Protein AF-A0AAU9NE29-F1 (afdb_monomer_lite)

InterPro domains:
  IPR002092 DNA-directed RNA polymerase, phage-type [PTHR10102] (2-82)
  IPR043502 DNA/RNA polymerase superfamily [SSF56672] (3-81)
  IPR046950 DNA-directed RNA polymerase, C-terminal domain, phage-type [PF00940] (3-81)

Structure (mmCIF, N/CA/C/O backbone):
data_AF-A0AAU9NE29-F1
#
_entry.id   AF-A0AAU9NE29-F1
#
loop_
_atom_site.group_PDB
_atom_site.id
_atom_site.type_symbol
_atom_site.label_atom_id
_atom_site.label_alt_id
_atom_site.label_comp_id
_atom_site.label_asym_id
_atom_site.label_entity_id
_atom_site.label_seq_id
_atom_site.pdbx_PDB_ins_code
_atom_site.Cartn_x
_atom_site.Cartn_y
_atom_site.Cartn_z
_atom_site.occupancy
_atom_site.B_iso_or_equiv
_atom_site.auth_seq_id
_atom_site.auth_comp_id
_atom_site.auth_asym_id
_atom_site.auth_atom_id
_atom_site.pdbx_PDB_model_num
ATOM 1 N N . MET A 1 1 ? 36.872 -5.865 -32.586 1.00 44.53 1 MET A N 1
ATOM 2 C CA . MET A 1 1 ? 36.181 -5.824 -31.274 1.00 44.53 1 MET A CA 1
ATOM 3 C C . MET A 1 1 ? 34.720 -6.200 -31.486 1.00 44.53 1 MET A C 1
ATOM 5 O O . MET A 1 1 ? 34.090 -5.613 -32.356 1.00 44.53 1 MET A O 1
ATOM 9 N N . LYS A 1 2 ? 34.207 -7.224 -30.791 1.00 53.38 2 LYS A N 1
ATOM 10 C CA . LYS A 1 2 ? 32.827 -7.715 -30.975 1.00 53.38 2 LYS A CA 1
ATOM 11 C C . LYS A 1 2 ? 31.822 -6.633 -30.545 1.00 53.38 2 LYS A C 1
ATOM 13 O O . LYS A 1 2 ? 31.996 -6.027 -29.493 1.00 53.38 2 LYS A O 1
ATOM 18 N N . ASN A 1 3 ? 30.800 -6.386 -31.366 1.00 72.69 3 ASN A N 1
ATOM 19 C CA . ASN A 1 3 ? 29.766 -5.355 -31.184 1.00 72.69 3 ASN A CA 1
ATOM 20 C C . ASN A 1 3 ? 28.724 -5.768 -30.123 1.00 72.69 3 ASN A C 1
ATOM 22 O O . ASN A 1 3 ? 27.526 -5.802 -30.400 1.00 72.69 3 ASN A O 1
ATOM 26 N N . ASN A 1 4 ? 29.195 -6.147 -28.937 1.00 84.06 4 ASN A N 1
ATOM 27 C CA . ASN A 1 4 ? 28.366 -6.683 -27.863 1.00 84.06 4 ASN A CA 1
ATOM 28 C C . ASN A 1 4 ? 27.836 -5.553 -26.964 1.00 84.06 4 ASN A C 1
ATOM 30 O O . ASN A 1 4 ? 28.509 -4.530 -26.810 1.00 84.06 4 ASN A O 1
ATOM 34 N N . PRO A 1 5 ? 26.639 -5.711 -26.370 1.00 89.44 5 PRO A N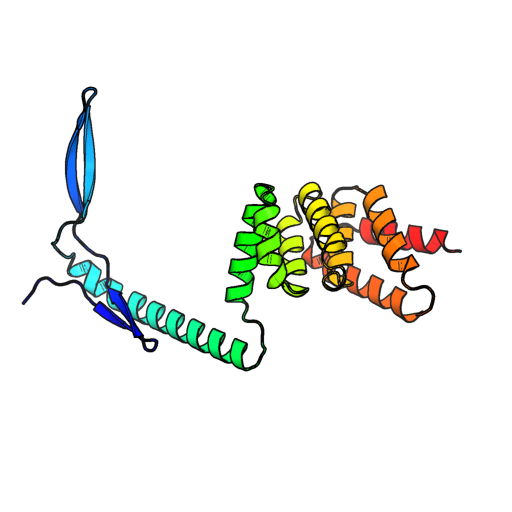 1
ATOM 35 C CA . PRO A 1 5 ? 26.136 -4.771 -25.374 1.00 89.44 5 PRO A CA 1
ATOM 36 C C . PRO A 1 5 ? 27.012 -4.794 -24.119 1.00 89.44 5 PRO A C 1
ATOM 38 O O . PRO A 1 5 ? 27.651 -5.803 -23.813 1.00 89.44 5 PRO A O 1
ATOM 41 N N . VAL A 1 6 ? 27.026 -3.683 -23.383 1.00 92.88 6 VAL A N 1
ATOM 42 C CA . VAL A 1 6 ? 27.676 -3.638 -22.073 1.00 92.88 6 VAL A CA 1
ATOM 43 C C . VAL A 1 6 ? 26.879 -4.517 -21.114 1.00 92.88 6 VAL A C 1
ATOM 45 O O . VAL A 1 6 ? 25.652 -4.408 -21.033 1.00 92.88 6 VAL A O 1
ATOM 48 N N . GLN A 1 7 ? 27.588 -5.388 -20.403 1.00 94.31 7 GLN A N 1
ATOM 49 C CA . GLN A 1 7 ? 27.018 -6.289 -19.412 1.00 94.31 7 GLN A CA 1
ATOM 50 C C . GLN A 1 7 ? 27.943 -6.419 -18.206 1.00 94.31 7 GLN A C 1
ATOM 52 O O . GLN A 1 7 ? 29.164 -6.329 -18.345 1.00 94.31 7 GLN A O 1
ATOM 57 N N . TRP A 1 8 ? 27.358 -6.637 -17.038 1.00 95.50 8 TRP A N 1
ATOM 58 C CA . TRP A 1 8 ? 28.061 -6.931 -15.793 1.00 95.50 8 TRP A CA 1
ATOM 59 C C . TRP A 1 8 ? 27.179 -7.808 -14.910 1.00 95.50 8 TRP A C 1
ATOM 61 O O . TRP A 1 8 ? 25.995 -7.996 -15.185 1.00 95.50 8 TRP A O 1
ATOM 71 N N . THR A 1 9 ? 27.759 -8.332 -13.839 1.00 96.31 9 THR A N 1
ATOM 72 C CA . THR A 1 9 ? 27.030 -9.083 -12.818 1.00 96.31 9 THR A CA 1
ATOM 73 C C . THR A 1 9 ? 27.006 -8.251 -11.547 1.00 96.31 9 THR A C 1
ATOM 75 O O . THR A 1 9 ? 28.025 -7.673 -11.167 1.00 96.31 9 THR A O 1
ATOM 78 N N . THR A 1 10 ? 25.846 -8.142 -10.908 1.00 95.06 10 THR A N 1
ATOM 79 C CA . THR A 1 10 ? 25.727 -7.423 -9.638 1.00 95.06 10 THR A CA 1
ATOM 80 C C . THR A 1 10 ? 26.328 -8.229 -8.473 1.00 95.06 10 THR A C 1
ATOM 82 O O . THR A 1 10 ? 26.514 -9.440 -8.609 1.00 95.06 10 THR A O 1
ATOM 85 N N . PRO A 1 11 ? 26.591 -7.614 -7.300 1.00 94.75 11 PRO A N 1
ATOM 86 C CA . PRO A 1 11 ? 27.080 -8.331 -6.114 1.00 94.75 11 PRO A CA 1
ATOM 87 C C . PRO A 1 11 ? 26.192 -9.497 -5.651 1.00 94.75 11 PRO A C 1
ATOM 89 O O . PRO A 1 11 ? 26.690 -10.432 -5.036 1.00 94.75 11 PRO A O 1
ATOM 92 N N . ILE A 1 12 ? 24.894 -9.469 -5.980 1.00 93.56 12 ILE A N 1
ATOM 93 C CA . ILE A 1 12 ? 23.941 -10.553 -5.681 1.00 93.56 12 ILE A CA 1
ATOM 94 C C . ILE A 1 12 ? 23.838 -11.599 -6.809 1.00 93.56 12 ILE A C 1
ATOM 96 O O . ILE A 1 12 ? 22.936 -12.432 -6.802 1.00 93.56 12 ILE A O 1
ATOM 100 N N . GLY A 1 13 ? 24.727 -11.549 -7.805 1.00 92.38 13 GLY A N 1
ATOM 101 C CA . GLY A 1 13 ? 24.795 -12.523 -8.897 1.00 92.38 13 GLY A CA 1
ATOM 102 C C . GLY A 1 13 ? 23.832 -12.275 -10.064 1.00 92.38 13 GLY A C 1
ATOM 103 O O . GLY A 1 13 ? 23.749 -13.112 -10.960 1.00 92.38 13 GLY A O 1
ATOM 104 N N . LEU A 1 14 ? 23.115 -11.144 -10.099 1.00 93.31 14 LEU A N 1
ATOM 105 C CA . LEU A 1 14 ? 22.169 -10.843 -11.178 1.00 93.31 14 LEU A CA 1
ATOM 106 C C . LEU A 1 14 ? 22.916 -10.313 -12.418 1.00 93.31 14 LEU A C 1
ATOM 108 O O . LEU A 1 14 ? 23.599 -9.291 -12.315 1.00 93.31 14 LEU A O 1
ATOM 112 N N . PRO A 1 15 ? 22.783 -10.940 -13.601 1.00 95.38 15 PRO A N 1
ATOM 113 C CA . PRO A 1 15 ? 23.357 -10.401 -14.827 1.00 95.38 15 PRO A CA 1
ATOM 114 C C . PRO A 1 15 ? 22.537 -9.203 -15.321 1.00 95.38 15 PRO A C 1
ATOM 116 O O . PRO A 1 15 ? 21.328 -9.298 -15.534 1.00 95.38 15 PRO A O 1
ATOM 119 N N . VAL A 1 16 ? 23.204 -8.075 -15.549 1.00 95.06 16 VAL A N 1
ATOM 120 C CA . VAL A 1 16 ? 22.612 -6.853 -16.100 1.00 95.06 16 VAL A CA 1
ATOM 121 C C . VAL A 1 16 ? 23.189 -6.609 -17.484 1.00 95.06 16 VAL A C 1
ATOM 123 O O . VAL A 1 16 ? 24.404 -6.573 -17.664 1.00 95.06 16 VAL A O 1
ATOM 126 N N . VAL A 1 17 ? 22.309 -6.416 -18.468 1.00 94.69 17 VAL A N 1
ATOM 127 C CA . VAL A 1 17 ? 22.672 -6.134 -19.862 1.00 94.69 17 VAL A CA 1
ATOM 128 C C . VAL A 1 17 ? 21.989 -4.845 -20.296 1.00 94.69 17 VAL A C 1
ATOM 130 O O . VAL A 1 17 ? 20.770 -4.715 -20.197 1.00 94.69 17 VAL A O 1
ATOM 133 N N . GLN A 1 18 ? 22.754 -3.883 -20.807 1.00 93.75 18 GLN A N 1
ATOM 134 C CA . GLN A 1 18 ? 22.183 -2.632 -21.302 1.00 93.75 18 GLN A CA 1
ATOM 135 C C . GLN A 1 18 ? 21.422 -2.842 -22.627 1.00 93.75 18 GLN A C 1
ATOM 137 O O . GLN A 1 18 ? 22.037 -3.224 -23.632 1.00 93.75 18 GLN A O 1
ATOM 142 N N . PRO A 1 19 ? 20.119 -2.500 -22.699 1.00 91.38 19 PRO A N 1
ATOM 143 C CA . PRO A 1 19 ? 19.263 -2.808 -23.849 1.00 91.38 19 PRO A CA 1
ATOM 144 C C . PRO A 1 19 ? 19.410 -1.815 -25.016 1.00 91.38 19 PRO A C 1
ATOM 146 O O . PRO A 1 19 ? 18.577 -1.767 -25.915 1.00 91.38 19 PRO A O 1
ATOM 149 N N . TYR A 1 20 ? 20.456 -0.981 -25.044 1.00 93.62 20 TYR A N 1
ATOM 150 C CA . TYR A 1 20 ? 20.595 0.068 -26.059 1.00 93.62 20 TYR A CA 1
ATOM 151 C C . TYR A 1 20 ? 21.062 -0.495 -27.409 1.00 93.62 20 TYR A C 1
ATOM 153 O O . TYR A 1 20 ? 22.256 -0.474 -27.745 1.00 93.62 20 TYR A O 1
ATOM 161 N N . ARG A 1 21 ? 20.094 -0.985 -28.186 1.00 90.88 21 ARG A N 1
ATOM 162 C CA . ARG A 1 21 ? 20.223 -1.493 -29.558 1.00 90.88 21 ARG A CA 1
ATOM 163 C C . ARG A 1 21 ? 19.581 -0.533 -30.560 1.00 90.88 21 ARG A C 1
ATOM 165 O O . ARG A 1 21 ? 18.683 0.235 -30.229 1.00 90.88 21 ARG A O 1
ATOM 172 N N . LYS A 1 22 ? 20.069 -0.536 -31.801 1.00 89.06 22 LYS A N 1
ATOM 173 C CA . LYS A 1 22 ? 19.479 0.250 -32.890 1.00 89.06 22 LYS A CA 1
ATOM 174 C C . LYS A 1 22 ? 18.123 -0.352 -33.248 1.00 89.06 22 LYS A C 1
ATOM 176 O O . LYS A 1 22 ? 18.019 -1.565 -33.422 1.00 89.06 22 LYS A O 1
ATOM 181 N N . LEU A 1 23 ? 17.119 0.502 -33.407 1.00 88.88 23 LEU A N 1
ATOM 182 C CA . LEU A 1 23 ? 15.795 0.106 -33.873 1.00 88.88 23 LEU A CA 1
ATOM 183 C C . LEU A 1 23 ? 15.777 0.083 -35.405 1.00 88.88 23 LEU A C 1
ATOM 185 O O . LEU A 1 23 ? 16.164 1.053 -36.058 1.00 88.88 23 LEU A O 1
ATOM 189 N N . GLY A 1 24 ? 15.356 -1.041 -35.969 1.00 86.88 24 GLY A N 1
ATOM 190 C CA . GLY A 1 24 ? 15.050 -1.215 -37.382 1.00 86.88 24 GLY A CA 1
ATOM 191 C C . GLY A 1 24 ? 13.551 -1.072 -37.630 1.00 86.88 24 GLY A C 1
ATOM 192 O O . GLY A 1 24 ? 12.742 -1.123 -36.703 1.00 86.88 24 GLY A O 1
ATOM 193 N N . ARG A 1 25 ? 13.173 -0.901 -38.897 1.00 89.44 25 ARG A N 1
ATOM 194 C CA . ARG A 1 25 ? 11.770 -0.923 -39.324 1.00 89.44 25 ARG A CA 1
ATOM 195 C C . ARG A 1 25 ? 11.432 -2.308 -39.858 1.00 89.44 25 ARG A C 1
ATOM 197 O O . ARG A 1 25 ? 12.200 -2.870 -40.635 1.00 89.44 25 ARG A O 1
ATOM 204 N N . HIS A 1 26 ? 10.286 -2.836 -39.459 1.00 88.88 26 HIS A N 1
ATOM 205 C CA . HIS A 1 26 ? 9.738 -4.086 -39.959 1.00 88.88 26 HIS A CA 1
ATOM 206 C C . HIS A 1 26 ? 8.356 -3.817 -40.549 1.00 88.88 26 HIS A C 1
ATOM 208 O O . HIS A 1 26 ? 7.474 -3.310 -39.861 1.00 88.88 26 HIS A O 1
ATOM 214 N N . LEU A 1 27 ? 8.195 -4.101 -41.840 1.00 91.88 27 LEU A N 1
ATOM 215 C CA . LEU A 1 27 ? 6.964 -3.839 -42.578 1.00 91.88 27 LEU A CA 1
ATOM 216 C C . LEU A 1 27 ? 6.126 -5.115 -42.627 1.00 91.88 27 LEU A C 1
ATOM 218 O O . LEU A 1 27 ? 6.559 -6.109 -43.207 1.00 91.88 27 LEU A O 1
ATOM 222 N N . ILE A 1 28 ? 4.930 -5.075 -42.050 1.00 92.44 28 ILE A N 1
ATOM 223 C CA . ILE A 1 28 ? 3.965 -6.174 -42.093 1.00 92.44 28 ILE A CA 1
ATOM 224 C C . ILE A 1 28 ? 2.868 -5.793 -43.078 1.00 92.44 28 ILE A C 1
ATOM 226 O O . ILE A 1 28 ? 2.099 -4.864 -42.836 1.00 92.44 28 ILE A O 1
ATOM 230 N N . LYS A 1 29 ? 2.800 -6.506 -44.203 1.00 93.69 29 LYS A N 1
ATOM 231 C CA . LYS A 1 29 ? 1.707 -6.343 -45.164 1.00 93.69 29 LYS A CA 1
ATOM 232 C C . LYS A 1 29 ? 0.464 -7.052 -44.631 1.00 93.69 29 LYS A C 1
ATOM 234 O O . LYS A 1 29 ? 0.516 -8.239 -44.327 1.00 93.69 29 LYS A O 1
ATOM 239 N N . THR A 1 30 ? -0.640 -6.325 -44.542 1.00 93.31 30 THR A N 1
ATOM 240 C CA . THR A 1 30 ? -1.978 -6.862 -44.261 1.00 93.31 30 THR A CA 1
ATOM 241 C C . THR A 1 30 ? -2.892 -6.559 -45.447 1.00 93.31 30 THR A C 1
ATOM 243 O O . THR A 1 30 ? -2.535 -5.748 -46.302 1.00 93.31 30 THR A O 1
ATOM 246 N N . SER A 1 31 ? -4.080 -7.165 -45.496 1.00 92.50 31 SER A N 1
ATOM 247 C CA . SER A 1 31 ? -5.048 -6.925 -46.577 1.00 92.50 31 SER A CA 1
ATOM 248 C C . SER A 1 31 ? -5.545 -5.474 -46.651 1.00 92.50 31 SER A C 1
ATOM 250 O O . SER A 1 31 ? -5.968 -5.041 -47.715 1.00 92.50 31 SER A O 1
ATOM 252 N N . LEU A 1 32 ? -5.490 -4.723 -45.540 1.00 90.19 32 LEU A N 1
ATOM 253 C CA . LEU A 1 32 ? -5.945 -3.328 -45.466 1.00 90.19 32 LEU A CA 1
ATOM 254 C C . LEU A 1 32 ? -4.812 -2.317 -45.691 1.00 90.19 32 LEU A C 1
ATOM 256 O O . LEU A 1 32 ? -5.039 -1.271 -46.289 1.00 90.19 32 LEU A O 1
ATOM 260 N N . GLN A 1 33 ? -3.605 -2.596 -45.185 1.00 90.38 33 GLN A N 1
ATOM 261 C CA . GLN A 1 33 ? -2.458 -1.682 -45.269 1.00 90.38 33 GLN A CA 1
ATOM 262 C C . GLN A 1 33 ? -1.133 -2.349 -44.872 1.00 90.38 33 GLN A C 1
ATOM 264 O O . GLN A 1 33 ? -1.094 -3.471 -44.361 1.00 90.38 33 GLN A O 1
ATOM 269 N N . VAL A 1 34 ? -0.026 -1.626 -45.051 1.00 94.06 34 VAL A N 1
ATOM 270 C CA . VAL A 1 34 ? 1.295 -2.025 -44.548 1.00 94.06 34 VAL A CA 1
ATOM 271 C C . VAL A 1 34 ? 1.563 -1.357 -43.202 1.00 94.06 34 VAL A C 1
ATOM 273 O O . VAL A 1 34 ? 1.693 -0.139 -43.118 1.00 94.06 34 VAL A O 1
ATOM 276 N N . LEU A 1 35 ? 1.685 -2.159 -42.146 1.00 92.94 35 LEU A N 1
ATOM 277 C CA . LEU A 1 35 ? 2.040 -1.691 -40.810 1.00 92.94 35 LEU A CA 1
ATOM 278 C C . LEU A 1 35 ? 3.561 -1.578 -40.686 1.00 92.94 35 LEU A C 1
ATOM 280 O O . LEU A 1 35 ? 4.283 -2.535 -40.963 1.00 92.94 35 LEU A O 1
ATOM 284 N N . THR A 1 36 ? 4.056 -0.423 -40.239 1.00 90.88 36 THR A N 1
ATOM 285 C CA . THR A 1 36 ? 5.482 -0.225 -39.940 1.00 90.88 36 THR A CA 1
ATOM 286 C C . THR A 1 36 ? 5.717 -0.376 -38.445 1.00 90.88 36 THR A C 1
ATOM 288 O O . THR A 1 36 ? 5.368 0.510 -37.669 1.00 90.88 36 THR A O 1
ATOM 291 N N . LEU A 1 37 ? 6.337 -1.480 -38.038 1.00 90.00 37 LEU A N 1
ATOM 292 C CA . LEU A 1 37 ? 6.727 -1.731 -36.654 1.00 90.00 37 LEU A CA 1
ATOM 293 C C . LEU A 1 37 ? 8.199 -1.391 -36.428 1.00 90.00 37 LEU A C 1
ATOM 295 O O . LEU A 1 37 ? 9.035 -1.534 -37.323 1.00 90.00 37 LEU A O 1
ATOM 299 N N . GLN A 1 38 ? 8.530 -0.972 -35.210 1.00 88.88 38 GLN A N 1
ATOM 300 C CA . GLN A 1 38 ? 9.918 -0.890 -34.765 1.00 88.88 38 GLN A CA 1
ATOM 301 C C . GLN A 1 38 ? 10.338 -2.243 -34.191 1.00 88.88 38 GLN A C 1
ATOM 303 O O . GLN A 1 38 ? 9.648 -2.802 -33.342 1.00 88.88 38 GLN A O 1
ATOM 308 N N . ARG A 1 39 ? 11.470 -2.773 -34.657 1.00 85.06 39 ARG A N 1
ATOM 309 C CA . ARG A 1 39 ? 12.064 -4.017 -34.157 1.00 85.06 39 ARG A CA 1
ATOM 310 C C . ARG A 1 39 ? 13.509 -3.762 -33.764 1.00 85.06 39 ARG A C 1
ATOM 312 O O . ARG A 1 39 ? 14.250 -3.129 -34.514 1.00 85.06 39 ARG A O 1
ATOM 319 N N . GLU A 1 40 ? 13.924 -4.258 -32.606 1.00 83.12 40 GLU A N 1
ATOM 320 C CA . GLU A 1 40 ? 15.327 -4.194 -32.199 1.00 83.12 40 GLU A CA 1
ATOM 321 C C . GLU A 1 40 ? 16.222 -4.974 -33.170 1.00 83.12 40 GLU A C 1
ATOM 323 O O . GLU A 1 40 ? 15.858 -6.043 -33.661 1.00 83.12 40 GLU A O 1
ATOM 328 N N . THR A 1 41 ? 17.399 -4.422 -33.465 1.00 85.88 41 THR A N 1
ATOM 329 C CA . THR A 1 41 ? 18.421 -5.071 -34.299 1.00 85.88 41 THR A CA 1
ATOM 330 C C . THR A 1 41 ? 19.588 -5.567 -33.449 1.00 85.88 41 THR A C 1
ATOM 332 O O . THR A 1 41 ? 19.772 -5.146 -32.307 1.00 85.88 41 THR A O 1
ATOM 335 N N . ASP A 1 42 ? 20.463 -6.385 -34.033 1.00 83.75 42 ASP A N 1
ATOM 336 C CA . ASP A 1 42 ? 21.692 -6.837 -33.365 1.00 83.75 42 ASP A CA 1
ATOM 337 C C . ASP A 1 42 ? 22.784 -5.766 -33.249 1.00 83.75 42 ASP A C 1
ATOM 339 O O . ASP A 1 42 ? 23.843 -5.988 -32.661 1.00 83.75 42 ASP A O 1
ATOM 343 N N . LYS A 1 43 ? 22.552 -4.567 -33.794 1.00 86.94 43 LYS A N 1
ATOM 344 C CA . LYS A 1 43 ? 23.537 -3.484 -33.773 1.00 86.94 43 LYS A CA 1
ATOM 345 C C . LYS A 1 43 ? 23.375 -2.646 -32.508 1.00 86.94 43 LYS A C 1
ATOM 347 O O . LYS A 1 43 ? 22.355 -1.985 -32.340 1.00 86.94 43 LYS A O 1
ATOM 352 N N . VAL A 1 44 ? 24.399 -2.581 -31.656 1.00 91.31 44 VAL A N 1
ATOM 353 C CA . VAL A 1 44 ? 24.359 -1.730 -30.452 1.00 91.31 44 VAL A CA 1
ATOM 354 C C . VAL A 1 44 ? 24.497 -0.232 -30.757 1.00 91.31 44 VAL A C 1
ATOM 356 O O . VAL A 1 44 ? 25.130 0.191 -31.730 1.00 91.31 44 VAL A O 1
ATOM 359 N N . MET A 1 45 ? 23.909 0.601 -29.896 1.00 90.94 45 MET A N 1
ATOM 360 C CA . MET A 1 45 ? 24.068 2.058 -29.909 1.00 90.94 45 MET A CA 1
ATOM 361 C C . MET A 1 45 ? 25.246 2.478 -29.019 1.00 90.94 45 MET A C 1
ATOM 363 O O . MET A 1 45 ? 25.046 2.907 -27.885 1.00 90.94 45 MET A O 1
ATOM 367 N N . VAL A 1 46 ? 26.474 2.396 -29.542 1.00 90.25 46 VAL A N 1
ATOM 368 C CA . VAL A 1 46 ? 27.728 2.610 -28.781 1.00 90.25 46 VAL A CA 1
ATOM 369 C C . VAL A 1 46 ? 27.728 3.894 -27.939 1.00 90.25 46 VAL A C 1
ATOM 371 O O . VAL A 1 46 ? 28.104 3.862 -26.769 1.00 90.25 46 VAL A O 1
ATOM 374 N N . LYS A 1 47 ? 27.259 5.021 -28.497 1.00 91.88 47 LYS A N 1
ATOM 375 C CA . LYS A 1 47 ? 27.189 6.297 -27.765 1.00 91.88 47 LYS A CA 1
ATOM 376 C C . LYS A 1 47 ? 26.275 6.201 -26.538 1.00 91.88 47 LYS A C 1
ATOM 378 O O . LYS A 1 47 ? 26.682 6.623 -25.466 1.00 91.88 47 LYS A O 1
ATOM 383 N N . ARG A 1 48 ? 25.080 5.609 -26.684 1.00 91.50 48 ARG A N 1
ATOM 384 C CA . ARG A 1 48 ? 24.119 5.460 -25.577 1.00 91.50 48 ARG A CA 1
ATOM 385 C C . ARG A 1 48 ? 24.579 4.453 -24.530 1.00 91.50 48 ARG A C 1
ATOM 387 O O . ARG A 1 48 ? 24.426 4.734 -23.351 1.00 91.50 48 ARG A O 1
ATOM 394 N N . GLN A 1 49 ? 25.171 3.335 -24.953 1.00 92.56 49 GLN A N 1
ATOM 395 C CA . GLN A 1 49 ? 25.785 2.352 -24.050 1.00 92.56 49 GLN A CA 1
ATOM 396 C C . GLN A 1 49 ? 26.795 3.046 -23.115 1.00 92.56 49 GLN A C 1
ATOM 398 O O . GLN A 1 49 ? 26.678 2.972 -21.896 1.00 92.56 49 GLN A O 1
ATOM 403 N N . ARG A 1 50 ? 27.717 3.839 -23.684 1.00 91.94 50 ARG A N 1
ATOM 404 C CA . ARG A 1 50 ? 28.709 4.604 -22.910 1.00 91.94 50 ARG A CA 1
ATOM 405 C C . ARG A 1 50 ? 28.083 5.628 -21.965 1.00 91.94 50 ARG A C 1
ATOM 407 O O . ARG A 1 50 ? 28.438 5.661 -20.795 1.00 91.94 50 ARG A O 1
ATOM 414 N N . THR A 1 51 ? 27.164 6.461 -22.453 1.00 94.75 51 THR A N 1
ATOM 415 C CA . THR A 1 51 ? 26.594 7.547 -21.634 1.00 94.75 51 THR A CA 1
ATOM 416 C C . THR A 1 51 ? 25.662 7.042 -20.536 1.00 94.75 51 THR A C 1
ATOM 418 O O . THR A 1 51 ? 25.549 7.681 -19.500 1.00 94.75 51 THR A O 1
ATOM 421 N N . ALA A 1 52 ? 24.988 5.911 -20.750 1.00 93.38 52 ALA A N 1
ATOM 422 C CA . ALA A 1 52 ? 24.063 5.335 -19.779 1.00 93.38 52 ALA A CA 1
ATOM 423 C C . ALA A 1 52 ? 24.731 4.338 -18.821 1.00 93.38 52 ALA A C 1
ATOM 425 O O . ALA A 1 52 ? 24.073 3.838 -17.912 1.00 93.38 52 ALA A O 1
ATOM 426 N N . PHE A 1 53 ? 26.013 4.008 -19.020 1.00 94.69 53 PHE A N 1
ATOM 427 C CA . PHE A 1 53 ? 26.718 3.071 -18.145 1.00 94.69 53 PHE A CA 1
ATOM 428 C C . PHE A 1 53 ? 26.803 3.562 -16.694 1.00 94.69 53 PHE A C 1
ATOM 430 O O . PHE A 1 53 ? 26.319 2.829 -15.833 1.00 94.69 53 PHE A O 1
ATOM 437 N N . PRO A 1 54 ? 27.303 4.781 -16.395 1.00 96.19 54 PRO A N 1
ATOM 438 C CA . PRO A 1 54 ? 27.409 5.243 -15.011 1.00 96.19 54 PRO A CA 1
ATOM 439 C C . PRO A 1 54 ? 26.089 5.191 -14.217 1.00 96.19 54 PRO A C 1
ATOM 441 O O . PRO A 1 54 ? 26.090 4.570 -13.155 1.00 96.19 54 PRO A O 1
ATOM 444 N N . PRO A 1 55 ? 24.950 5.740 -14.702 1.00 96.44 55 PRO A N 1
ATOM 445 C CA . PRO A 1 55 ? 23.706 5.678 -13.934 1.00 96.44 55 PRO A CA 1
ATOM 446 C C . PRO A 1 55 ? 23.172 4.248 -13.792 1.00 96.44 55 PRO A C 1
ATOM 448 O O . PRO A 1 55 ? 22.713 3.874 -12.718 1.00 96.44 55 PRO A O 1
ATOM 451 N N . ASN A 1 56 ? 23.269 3.411 -14.834 1.00 95.81 56 ASN A N 1
ATOM 452 C CA . ASN A 1 56 ? 22.766 2.038 -14.748 1.00 95.81 56 ASN A CA 1
ATOM 453 C C . ASN A 1 56 ? 23.604 1.174 -13.797 1.00 95.81 56 ASN A C 1
ATOM 455 O O . ASN A 1 56 ? 23.046 0.305 -13.128 1.00 95.81 56 ASN A O 1
ATOM 459 N N . LEU A 1 57 ? 24.919 1.410 -13.717 1.00 95.31 57 LEU A N 1
ATOM 460 C CA . LEU A 1 57 ? 25.782 0.734 -12.754 1.00 95.31 57 LEU A CA 1
ATOM 461 C C . LEU A 1 57 ? 25.357 1.081 -11.322 1.00 95.31 57 LEU A C 1
ATOM 463 O O . LEU A 1 57 ? 25.096 0.166 -10.544 1.00 95.31 57 LEU A O 1
ATOM 467 N N . VAL A 1 58 ? 25.211 2.372 -11.005 1.00 95.00 58 VAL A N 1
ATOM 468 C CA . VAL A 1 58 ? 24.775 2.841 -9.676 1.00 95.00 58 VAL A CA 1
ATOM 469 C C . VAL A 1 58 ? 23.405 2.268 -9.315 1.00 95.00 58 VAL A C 1
ATOM 471 O O . VAL A 1 58 ? 23.284 1.612 -8.289 1.00 95.00 58 VAL A O 1
ATOM 474 N N . HIS A 1 59 ? 22.411 2.362 -10.203 1.00 93.19 59 HIS A N 1
ATOM 475 C CA . HIS A 1 59 ? 21.085 1.788 -9.941 1.00 93.19 59 HIS A CA 1
ATOM 476 C C . HIS A 1 59 ? 21.120 0.272 -9.702 1.00 93.19 59 HIS A C 1
ATOM 478 O O . HIS A 1 59 ? 20.367 -0.250 -8.881 1.00 93.19 59 HIS A O 1
ATOM 484 N N . SER A 1 60 ? 21.990 -0.459 -10.408 1.00 94.62 60 SER A N 1
ATOM 485 C CA . SER A 1 60 ? 22.139 -1.901 -10.190 1.00 94.62 60 SER A CA 1
ATOM 486 C C . SER A 1 60 ? 22.776 -2.231 -8.835 1.00 94.62 60 SER A C 1
ATOM 488 O O . SER A 1 60 ? 22.428 -3.246 -8.225 1.00 94.62 60 SER A O 1
ATOM 490 N N . LEU A 1 61 ? 23.673 -1.371 -8.342 1.00 93.88 61 LEU A N 1
ATOM 491 C CA . LEU A 1 61 ? 24.273 -1.489 -7.014 1.00 93.88 61 LEU A CA 1
ATOM 492 C C . LEU A 1 61 ? 23.257 -1.138 -5.925 1.00 93.88 61 LEU A C 1
ATOM 494 O O . LEU A 1 61 ? 23.105 -1.917 -4.988 1.00 93.88 61 LEU A O 1
ATOM 498 N N . ASP A 1 62 ? 22.496 -0.058 -6.097 1.00 93.62 62 ASP A N 1
ATOM 499 C CA . ASP A 1 62 ? 21.428 0.344 -5.175 1.00 93.62 62 ASP A CA 1
ATOM 500 C C . ASP A 1 62 ? 20.362 -0.749 -5.050 1.00 93.62 62 ASP A C 1
ATOM 502 O O . ASP A 1 62 ? 19.971 -1.119 -3.944 1.00 93.62 62 ASP A O 1
ATOM 506 N N . GLY A 1 63 ? 19.939 -1.338 -6.174 1.00 90.75 63 GLY A N 1
ATOM 507 C CA . GLY A 1 63 ? 19.000 -2.461 -6.179 1.00 90.75 63 GLY A CA 1
ATOM 508 C C . GLY A 1 63 ? 19.560 -3.708 -5.487 1.00 90.75 63 GLY A C 1
ATOM 509 O O . GLY A 1 63 ? 18.838 -4.393 -4.762 1.00 90.75 63 GLY A O 1
ATOM 510 N N . SER A 1 64 ? 20.858 -3.978 -5.653 1.00 92.88 64 SER A N 1
ATOM 511 C CA . SER A 1 64 ? 21.537 -5.086 -4.965 1.00 92.88 64 SER A CA 1
ATOM 512 C C . SER A 1 64 ? 21.601 -4.855 -3.461 1.00 92.88 64 SER A C 1
ATOM 514 O O . SER A 1 64 ? 21.265 -5.749 -2.689 1.00 92.88 64 SER A O 1
ATOM 516 N N . HIS A 1 65 ? 21.963 -3.644 -3.043 1.00 92.56 65 HIS A N 1
ATOM 517 C CA . HIS A 1 65 ? 21.994 -3.250 -1.641 1.00 92.56 65 HIS A CA 1
ATOM 518 C C . HIS A 1 65 ? 20.597 -3.308 -1.013 1.00 92.56 65 HIS A C 1
ATOM 520 O O . HIS A 1 65 ? 20.429 -3.874 0.061 1.00 92.56 65 HIS A O 1
ATOM 526 N N . MET A 1 66 ? 19.571 -2.809 -1.708 1.00 90.56 66 MET A N 1
ATOM 527 C CA . MET A 1 66 ? 18.178 -2.895 -1.266 1.00 90.56 66 MET A CA 1
ATOM 528 C C . MET A 1 66 ? 17.750 -4.348 -1.030 1.00 90.56 66 MET A C 1
ATOM 530 O O . MET A 1 66 ? 17.133 -4.648 -0.009 1.00 90.56 66 MET A O 1
ATOM 534 N N . MET A 1 67 ? 18.110 -5.257 -1.940 1.00 89.94 67 MET A N 1
ATOM 535 C CA . MET A 1 67 ? 17.812 -6.682 -1.800 1.00 89.94 67 MET A CA 1
ATOM 536 C C . MET A 1 67 ? 18.563 -7.313 -0.621 1.00 89.94 67 MET A C 1
ATOM 538 O O . MET A 1 67 ? 17.959 -8.041 0.164 1.00 89.94 67 MET A O 1
ATOM 542 N N . MET A 1 68 ? 19.856 -7.013 -0.460 1.00 90.06 68 MET A N 1
ATOM 543 C CA . MET A 1 68 ? 20.650 -7.486 0.682 1.00 90.06 68 MET A CA 1
ATOM 544 C C . MET A 1 68 ? 20.062 -7.003 2.013 1.00 90.06 68 MET A C 1
ATOM 546 O O . MET A 1 68 ? 19.893 -7.802 2.931 1.00 90.06 68 MET A O 1
ATOM 550 N N . THR A 1 69 ? 19.669 -5.729 2.099 1.00 87.25 69 THR A N 1
ATOM 551 C CA . THR A 1 69 ? 18.995 -5.163 3.275 1.00 87.25 69 THR A CA 1
ATOM 552 C C . THR A 1 69 ? 17.659 -5.847 3.536 1.00 87.25 69 THR A C 1
ATOM 554 O O . THR A 1 69 ? 17.372 -6.197 4.675 1.00 87.25 69 THR A O 1
ATOM 557 N N . ALA A 1 70 ? 16.850 -6.098 2.504 1.00 84.69 70 ALA A N 1
ATOM 558 C CA . ALA A 1 70 ? 15.581 -6.803 2.662 1.00 84.69 70 ALA A CA 1
ATOM 559 C C . ALA A 1 70 ? 15.771 -8.232 3.206 1.00 84.69 70 ALA A C 1
ATOM 561 O O . ALA A 1 70 ? 14.990 -8.671 4.051 1.00 84.69 70 ALA A O 1
ATOM 562 N N . ILE A 1 71 ? 16.817 -8.940 2.760 1.00 86.25 71 ILE A N 1
ATOM 563 C CA . ILE A 1 71 ? 17.187 -10.265 3.282 1.00 86.25 71 ILE A CA 1
ATOM 564 C C . ILE A 1 71 ? 17.601 -10.161 4.754 1.00 86.25 71 ILE A C 1
ATOM 566 O O . ILE A 1 71 ? 17.035 -10.872 5.580 1.00 86.25 71 ILE A O 1
ATOM 570 N N . ALA A 1 72 ? 18.497 -9.233 5.099 1.00 88.31 72 ALA A N 1
ATOM 571 C CA . ALA A 1 72 ? 18.950 -9.034 6.477 1.00 88.31 72 ALA A CA 1
ATOM 572 C C . ALA A 1 72 ? 17.801 -8.637 7.423 1.00 88.31 72 ALA A C 1
ATOM 574 O O . ALA A 1 72 ? 17.686 -9.172 8.523 1.00 88.31 72 ALA A O 1
ATOM 575 N N . CYS A 1 73 ? 16.896 -7.751 6.985 1.00 82.12 73 CYS A N 1
ATOM 576 C CA . CYS A 1 73 ? 15.683 -7.415 7.731 1.00 82.12 73 CYS A CA 1
ATOM 577 C C . CYS A 1 73 ? 14.836 -8.662 7.982 1.00 82.12 73 CYS A C 1
ATOM 579 O O . CYS A 1 73 ? 14.435 -8.905 9.116 1.00 82.12 73 CYS A O 1
ATOM 581 N N . LYS A 1 74 ? 14.607 -9.482 6.951 1.00 80.50 74 LYS A N 1
ATOM 582 C CA . LYS A 1 74 ? 13.827 -10.715 7.076 1.00 80.50 74 LYS A CA 1
ATOM 583 C C . LYS A 1 74 ? 14.464 -11.707 8.055 1.00 80.50 74 LYS A C 1
ATOM 585 O O . LYS A 1 74 ? 13.741 -12.293 8.854 1.00 80.50 74 LYS A O 1
ATOM 590 N N . GLU A 1 75 ? 15.782 -11.892 8.005 1.00 82.69 75 GLU A N 1
ATOM 591 C CA . GLU A 1 75 ? 16.528 -12.759 8.934 1.00 82.69 75 GLU A CA 1
ATOM 592 C C . GLU A 1 75 ? 16.461 -12.250 10.380 1.00 82.69 75 GLU A C 1
ATOM 594 O O . GLU A 1 75 ? 16.340 -13.045 11.308 1.00 82.69 75 GLU A O 1
ATOM 599 N N . ALA A 1 76 ? 16.439 -10.929 10.570 1.00 86.81 76 ALA A N 1
ATOM 600 C CA . ALA A 1 76 ? 16.232 -10.285 11.865 1.00 86.81 76 ALA 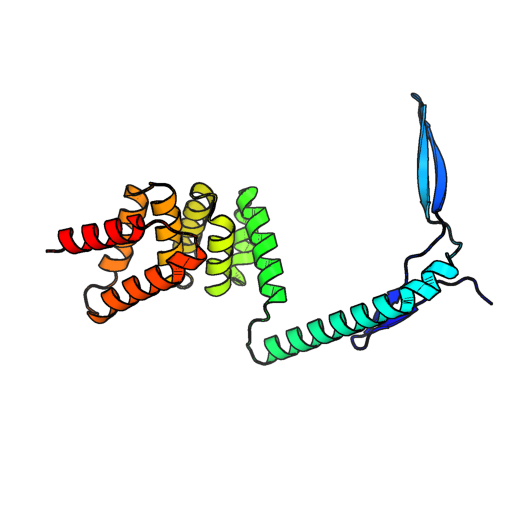A CA 1
ATOM 601 C C . ALA A 1 76 ? 14.753 -10.230 12.312 1.00 86.81 76 ALA A C 1
ATOM 603 O O . ALA A 1 76 ? 14.449 -9.652 13.355 1.00 86.81 76 ALA A O 1
ATOM 604 N N . GLY A 1 77 ? 13.815 -10.784 11.533 1.00 77.31 77 GLY A N 1
ATOM 605 C CA . GLY A 1 77 ? 12.376 -10.726 11.822 1.00 77.31 77 GLY A CA 1
ATOM 606 C C . GLY A 1 77 ? 11.738 -9.341 11.634 1.00 77.31 77 GLY A C 1
ATOM 607 O O . GLY A 1 77 ? 10.626 -9.106 12.105 1.00 77.31 77 GLY A O 1
ATOM 608 N N . LEU A 1 78 ? 12.417 -8.419 10.949 1.00 74.81 78 LEU A N 1
ATOM 609 C CA . LEU A 1 78 ? 11.953 -7.063 10.656 1.00 74.81 78 LEU A CA 1
ATOM 610 C C . LEU A 1 78 ? 11.226 -7.003 9.303 1.00 74.81 78 LEU A C 1
ATOM 612 O O . LEU A 1 78 ? 11.646 -7.613 8.317 1.00 74.81 78 LEU A O 1
ATOM 616 N N . SER A 1 79 ? 10.150 -6.215 9.233 1.00 68.31 79 SER A N 1
ATOM 617 C CA . SER A 1 79 ? 9.438 -5.957 7.974 1.00 68.31 79 SER A CA 1
ATOM 618 C C . SER A 1 79 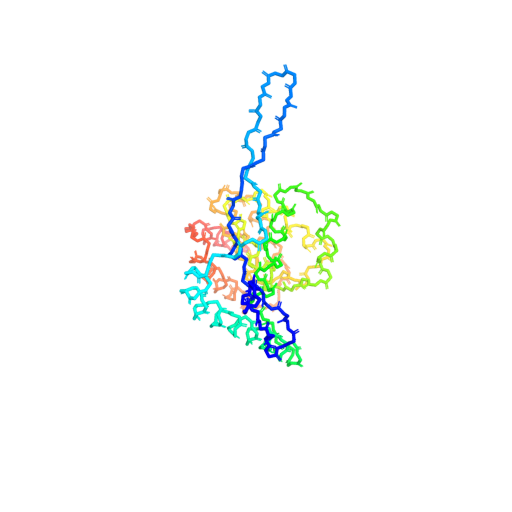? 10.199 -4.940 7.124 1.00 68.31 79 SER A C 1
ATOM 620 O O . SER A 1 79 ? 10.532 -3.856 7.602 1.00 68.31 79 SER A O 1
ATOM 622 N N . PHE A 1 80 ? 10.458 -5.269 5.857 1.00 71.81 80 PHE A N 1
ATOM 623 C CA . PHE A 1 80 ? 11.084 -4.357 4.900 1.00 71.81 80 PHE A CA 1
ATOM 624 C C . PHE A 1 80 ? 10.016 -3.625 4.073 1.00 71.81 80 PHE A C 1
ATOM 626 O O . PHE A 1 80 ? 9.243 -4.252 3.345 1.00 71.81 80 PHE A O 1
ATOM 633 N N . ALA A 1 81 ? 10.014 -2.289 4.127 1.00 67.75 81 ALA A N 1
ATOM 634 C CA . ALA A 1 81 ? 8.964 -1.448 3.541 1.00 67.75 81 ALA A CA 1
ATOM 635 C C . ALA A 1 81 ? 8.738 -1.659 2.027 1.00 67.75 81 ALA A C 1
ATOM 637 O O . ALA A 1 81 ? 7.611 -1.522 1.554 1.00 67.75 81 ALA A O 1
ATOM 638 N N . GLY A 1 82 ? 9.771 -2.034 1.259 1.00 66.88 82 GLY A N 1
ATOM 639 C CA . GLY A 1 82 ? 9.628 -2.315 -0.177 1.00 66.88 82 GLY A CA 1
ATOM 640 C C . GLY A 1 82 ? 8.735 -3.527 -0.471 1.00 66.88 82 GLY A C 1
ATOM 641 O O . GLY A 1 82 ? 7.881 -3.468 -1.351 1.00 66.88 82 GLY A O 1
ATOM 642 N N . GLN A 1 83 ? 8.855 -4.594 0.326 1.00 66.81 83 GLN A N 1
ATOM 643 C CA . GLN A 1 83 ? 7.992 -5.772 0.198 1.00 66.81 83 GLN A CA 1
ATOM 644 C C . GLN A 1 83 ? 6.547 -5.451 0.603 1.00 66.81 83 GLN A C 1
ATOM 646 O O . GLN A 1 83 ? 5.596 -5.978 0.020 1.00 66.81 83 GLN A O 1
ATOM 651 N N . ASP A 1 84 ? 6.382 -4.583 1.601 1.00 77.44 84 ASP A N 1
ATOM 652 C CA . ASP A 1 84 ? 5.069 -4.138 2.052 1.00 77.44 84 ASP A CA 1
ATOM 653 C C . ASP A 1 84 ? 4.366 -3.306 0.973 1.00 77.44 84 ASP A C 1
ATOM 655 O O . ASP A 1 84 ? 3.184 -3.531 0.715 1.00 77.44 84 ASP A O 1
ATOM 659 N N . LEU A 1 85 ? 5.083 -2.413 0.282 1.00 79.81 85 LEU A N 1
ATOM 660 C CA . LEU A 1 85 ? 4.518 -1.584 -0.785 1.00 79.81 85 LEU A CA 1
ATOM 661 C C . LEU A 1 85 ? 4.010 -2.413 -1.974 1.00 79.81 85 LEU A C 1
ATOM 663 O O . LEU A 1 85 ? 2.888 -2.189 -2.436 1.00 79.81 85 LEU A O 1
ATOM 667 N N . ASP A 1 86 ? 4.788 -3.393 -2.439 1.00 83.31 86 ASP A N 1
ATOM 668 C CA . ASP A 1 86 ? 4.364 -4.290 -3.522 1.00 83.31 86 ASP A CA 1
ATOM 669 C C . ASP A 1 86 ? 3.124 -5.095 -3.127 1.00 83.31 86 ASP A C 1
ATOM 671 O O . ASP A 1 86 ? 2.157 -5.175 -3.890 1.00 83.31 86 ASP A O 1
ATOM 675 N N . TYR A 1 87 ? 3.104 -5.621 -1.898 1.00 87.00 87 TYR A N 1
ATOM 676 C CA . TYR A 1 87 ? 1.934 -6.304 -1.351 1.00 87.00 87 TYR A CA 1
ATOM 677 C C . TYR A 1 87 ? 0.699 -5.394 -1.352 1.00 87.00 87 TYR A C 1
ATOM 679 O O . TYR A 1 87 ? -0.360 -5.791 -1.840 1.00 87.00 87 TYR A O 1
ATOM 687 N N . ILE A 1 88 ? 0.832 -4.163 -0.845 1.00 88.75 88 ILE A N 1
ATOM 688 C CA . ILE A 1 88 ? -0.256 -3.176 -0.791 1.00 88.75 88 ILE A CA 1
ATOM 689 C C . ILE A 1 88 ? -0.768 -2.869 -2.203 1.00 88.75 88 ILE A C 1
ATOM 691 O O . ILE A 1 88 ? -1.977 -2.782 -2.413 1.00 88.75 88 ILE A O 1
ATOM 695 N N . ASN A 1 89 ? 0.122 -2.724 -3.187 1.00 88.56 89 ASN A N 1
ATOM 696 C CA . ASN A 1 89 ? -0.247 -2.442 -4.574 1.00 88.56 89 ASN A CA 1
ATOM 697 C C . ASN A 1 89 ? -1.031 -3.593 -5.216 1.00 88.56 89 ASN A C 1
ATOM 699 O O . ASN A 1 89 ? -2.067 -3.346 -5.839 1.00 88.56 89 ASN A O 1
ATOM 703 N N . ILE A 1 90 ? -0.575 -4.832 -5.025 1.00 88.88 90 ILE A N 1
ATOM 704 C CA . ILE A 1 90 ? -1.246 -6.034 -5.537 1.00 88.88 90 ILE A CA 1
ATOM 705 C C . ILE A 1 90 ? -2.617 -6.201 -4.871 1.00 88.88 90 ILE A C 1
ATOM 707 O O . ILE A 1 90 ? -3.624 -6.360 -5.562 1.00 88.88 90 ILE A O 1
ATOM 711 N N . ALA A 1 91 ? -2.677 -6.108 -3.539 1.00 90.06 91 ALA A N 1
ATOM 712 C CA . ALA A 1 91 ? -3.926 -6.222 -2.791 1.00 90.06 91 ALA A CA 1
ATOM 713 C C . ALA A 1 91 ? -4.934 -5.145 -3.218 1.00 90.06 91 ALA A C 1
ATOM 715 O O . ALA A 1 91 ? -6.094 -5.449 -3.483 1.00 90.06 91 ALA A O 1
ATOM 716 N N . HIS A 1 92 ? -4.480 -3.900 -3.366 1.00 91.94 92 HIS A N 1
ATOM 717 C CA . HIS A 1 92 ? -5.307 -2.799 -3.849 1.00 91.94 92 HIS A CA 1
ATOM 718 C C . HIS A 1 92 ? -5.876 -3.063 -5.251 1.00 91.94 92 HIS A C 1
ATOM 720 O O . HIS A 1 92 ? -7.062 -2.842 -5.476 1.00 91.94 92 HIS A O 1
ATOM 726 N N . SER A 1 93 ? -5.068 -3.574 -6.188 1.00 91.62 93 SER A N 1
ATOM 727 C CA . SER A 1 93 ? -5.548 -3.934 -7.531 1.00 91.62 93 SER A CA 1
ATOM 728 C C . SER A 1 93 ? -6.634 -5.012 -7.476 1.00 91.62 93 SER A C 1
ATOM 730 O O . SER A 1 93 ? -7.691 -4.843 -8.082 1.00 91.62 93 SER A O 1
ATOM 732 N N . HIS A 1 94 ? -6.435 -6.075 -6.693 1.00 91.88 94 HIS A N 1
ATOM 733 C CA . HIS A 1 94 ? -7.456 -7.112 -6.524 1.00 91.88 94 HIS A CA 1
ATOM 734 C C . HIS A 1 94 ? -8.740 -6.582 -5.882 1.00 91.88 94 HIS A C 1
ATOM 736 O O . HIS A 1 94 ? -9.827 -6.971 -6.302 1.00 91.88 94 HIS A O 1
ATOM 742 N N . LEU A 1 95 ? -8.638 -5.668 -4.914 1.00 92.25 95 LEU A N 1
ATOM 743 C CA . LEU A 1 95 ? -9.800 -5.045 -4.274 1.00 92.25 95 LEU A CA 1
ATOM 744 C C . LEU A 1 95 ? -10.624 -4.210 -5.258 1.00 92.25 95 LEU A C 1
ATOM 746 O O . LEU A 1 95 ? -11.848 -4.336 -5.273 1.00 92.25 95 LEU A O 1
ATOM 750 N N . LEU A 1 96 ? -9.973 -3.428 -6.126 1.00 90.25 96 LEU A N 1
ATOM 751 C CA . LEU A 1 96 ? -10.659 -2.673 -7.183 1.00 90.25 96 LEU A CA 1
ATOM 752 C C . LEU A 1 96 ? -11.399 -3.589 -8.166 1.00 90.25 96 LEU A C 1
ATOM 754 O O . LEU A 1 96 ? -12.493 -3.257 -8.617 1.00 90.25 96 LEU A O 1
ATOM 758 N N . HIS A 1 97 ? -10.834 -4.760 -8.463 1.00 90.75 97 HIS A N 1
ATOM 759 C CA . HIS A 1 97 ? -11.449 -5.753 -9.347 1.00 90.75 97 HIS A CA 1
ATOM 760 C C . HIS A 1 97 ? -12.370 -6.749 -8.626 1.00 90.75 97 HIS A C 1
ATOM 762 O O . HIS A 1 97 ? -12.935 -7.624 -9.273 1.00 90.75 97 HIS A O 1
ATOM 768 N N . SER A 1 98 ? -12.572 -6.612 -7.309 1.00 90.19 98 SER A N 1
ATOM 769 C CA . SER A 1 98 ? -13.356 -7.554 -6.492 1.00 90.19 98 SER A CA 1
ATOM 770 C C . SER A 1 98 ? -12.869 -9.017 -6.566 1.00 90.19 98 SER A C 1
ATOM 772 O O . SER A 1 98 ? -13.653 -9.953 -6.417 1.00 90.19 98 SER A O 1
ATOM 774 N N . ASP A 1 99 ? -11.562 -9.224 -6.744 1.00 92.00 99 ASP A N 1
ATOM 775 C CA . ASP A 1 99 ? -10.895 -10.532 -6.838 1.00 92.00 99 A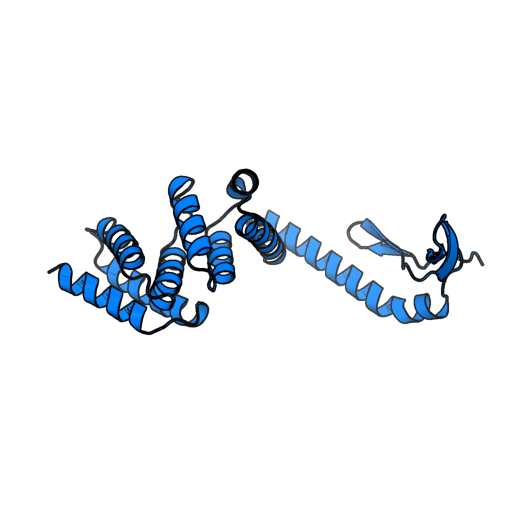SP A CA 1
ATOM 776 C C . ASP A 1 99 ? -10.646 -11.165 -5.443 1.00 92.00 99 ASP A C 1
ATOM 778 O O . ASP A 1 99 ? -9.508 -11.442 -5.048 1.00 92.00 99 ASP A O 1
ATOM 782 N N . TRP A 1 100 ? -11.704 -11.419 -4.668 1.00 88.44 100 TRP A N 1
ATOM 783 C CA . TRP A 1 100 ? -11.591 -11.891 -3.274 1.00 88.44 100 TRP A CA 1
ATOM 784 C C . TRP A 1 100 ? -10.853 -13.231 -3.119 1.00 88.44 100 TRP A C 1
ATOM 786 O O . TRP A 1 100 ? -10.010 -13.365 -2.238 1.00 88.44 100 TRP A O 1
ATOM 796 N N . ALA A 1 101 ? -11.038 -14.172 -4.050 1.00 89.06 101 ALA A N 1
ATOM 797 C CA . ALA A 1 101 ? -10.340 -15.464 -4.027 1.00 89.06 101 ALA A CA 1
ATOM 798 C C . ALA A 1 101 ? -8.805 -15.341 -4.152 1.00 89.06 101 ALA A C 1
ATOM 800 O O . ALA A 1 101 ? -8.053 -16.210 -3.704 1.00 89.06 101 ALA A O 1
ATOM 801 N N . LYS A 1 102 ? -8.307 -14.269 -4.788 1.00 88.50 102 LYS A N 1
ATOM 802 C CA . LYS A 1 102 ? -6.863 -13.988 -4.862 1.00 88.50 102 LYS A CA 1
ATOM 803 C C . LYS A 1 102 ? -6.366 -13.329 -3.574 1.00 88.50 102 LYS A C 1
ATOM 805 O O . LYS A 1 102 ? -5.239 -13.596 -3.162 1.00 88.50 102 LYS A O 1
ATOM 810 N N . LEU A 1 103 ? -7.208 -12.526 -2.921 1.00 86.62 103 LEU A N 1
ATOM 811 C CA . LEU A 1 103 ? -6.913 -11.916 -1.623 1.00 86.62 103 LEU A CA 1
ATOM 812 C C . LEU A 1 103 ? -6.806 -12.955 -0.501 1.00 86.62 103 LEU A C 1
ATOM 814 O O . LEU A 1 103 ? -5.916 -12.818 0.335 1.00 86.62 103 LEU A O 1
ATOM 818 N N . ASP A 1 104 ? -7.603 -14.027 -0.524 1.00 86.25 104 ASP A N 1
ATOM 819 C CA . ASP A 1 104 ? -7.505 -15.125 0.458 1.00 86.25 104 ASP A CA 1
ATOM 820 C C . ASP A 1 104 ? -6.091 -15.723 0.511 1.00 86.25 104 ASP A C 1
ATOM 822 O O . ASP A 1 104 ? -5.522 -15.948 1.580 1.00 86.25 104 ASP A O 1
ATOM 826 N N . LYS A 1 105 ? -5.462 -15.905 -0.656 1.00 87.06 105 LYS A N 1
ATOM 827 C CA . LYS A 1 105 ? -4.079 -16.401 -0.748 1.00 87.06 105 LYS A CA 1
ATOM 828 C C . LYS A 1 105 ? -3.078 -15.422 -0.135 1.00 87.06 105 LYS A C 1
ATOM 830 O O . LYS A 1 105 ? -2.083 -15.846 0.453 1.00 87.06 105 LYS A O 1
ATOM 835 N N . LEU A 1 106 ? -3.335 -14.121 -0.269 1.00 84.06 106 LEU A N 1
ATOM 836 C CA . LEU A 1 106 ? -2.488 -13.059 0.274 1.00 84.06 106 LEU A CA 1
ATOM 837 C C . LEU A 1 106 ? -2.654 -12.901 1.789 1.00 84.06 106 LEU A C 1
ATOM 839 O O . LEU A 1 106 ? -1.680 -12.555 2.458 1.00 84.06 106 LEU A O 1
ATOM 843 N N . LEU A 1 107 ? -3.830 -13.231 2.338 1.00 81.00 107 LEU A N 1
ATOM 844 C CA . LEU A 1 107 ? -4.136 -13.100 3.764 1.00 81.00 107 LEU A CA 1
ATOM 845 C C . LEU A 1 107 ? -3.136 -13.847 4.655 1.00 81.00 107 LEU A C 1
ATOM 847 O O . LEU A 1 107 ? -2.762 -13.337 5.707 1.00 81.00 107 LEU A O 1
ATOM 851 N N . THR A 1 108 ? -2.640 -15.002 4.197 1.00 79.31 108 THR A N 1
ATOM 852 C CA . THR A 1 108 ? -1.620 -15.809 4.900 1.00 79.31 108 THR A CA 1
ATOM 853 C C . THR A 1 108 ? -0.327 -15.047 5.199 1.00 79.31 108 THR A C 1
ATOM 855 O O . THR A 1 108 ? 0.410 -15.408 6.111 1.00 79.31 108 THR A O 1
ATOM 858 N N . LYS A 1 109 ? -0.046 -13.980 4.442 1.00 77.88 109 LYS A N 1
ATOM 859 C CA . LYS A 1 109 ? 1.127 -13.113 4.599 1.00 77.88 109 LYS A CA 1
ATOM 860 C C . LYS A 1 109 ? 0.755 -11.731 5.141 1.00 77.88 109 LYS A C 1
ATOM 862 O O . LYS A 1 109 ? 1.605 -10.844 5.158 1.00 77.88 109 LYS A O 1
ATOM 867 N N . SER A 1 110 ? -0.498 -11.495 5.516 1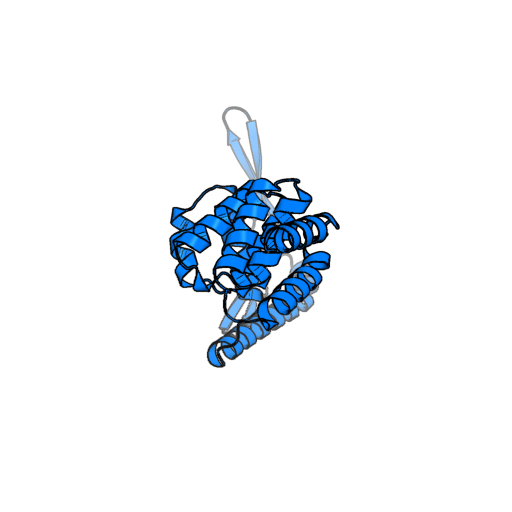.00 79.81 110 SER A N 1
ATOM 868 C CA . SER A 1 110 ? -0.947 -10.183 5.980 1.00 79.81 110 SER A CA 1
ATOM 869 C C . SER A 1 110 ? -0.530 -9.923 7.430 1.00 79.81 110 SER A C 1
ATOM 871 O O . SER A 1 110 ? -0.392 -10.843 8.230 1.00 79.81 110 SER A O 1
ATOM 873 N N . ASN A 1 111 ? -0.348 -8.650 7.772 1.00 86.44 111 ASN A N 1
ATOM 874 C CA . ASN A 1 111 ? -0.119 -8.177 9.136 1.00 86.44 111 ASN A CA 1
ATOM 875 C C . ASN A 1 111 ? -0.887 -6.859 9.351 1.00 86.44 111 ASN A C 1
ATOM 877 O O . ASN A 1 111 ? -1.376 -6.254 8.390 1.00 86.44 111 ASN A O 1
ATOM 881 N N . SER A 1 112 ? -0.992 -6.395 10.597 1.00 87.06 112 SER A N 1
ATOM 882 C CA . SER A 1 112 ? -1.762 -5.188 10.932 1.00 87.06 112 SER A CA 1
ATOM 883 C C . SER A 1 112 ? -1.263 -3.932 10.201 1.00 87.06 112 SER A C 1
ATOM 885 O O . SER A 1 112 ? -2.068 -3.095 9.793 1.00 87.06 112 SER A O 1
ATOM 887 N N . LEU A 1 113 ? 0.050 -3.817 9.954 1.00 86.88 113 LEU A N 1
ATOM 888 C CA . LEU A 1 113 ? 0.633 -2.700 9.200 1.00 86.88 113 LEU A CA 1
ATOM 889 C C . LEU A 1 113 ? 0.179 -2.706 7.735 1.00 86.88 113 LEU A C 1
ATOM 891 O O . LEU A 1 113 ? -0.178 -1.658 7.201 1.00 86.88 113 LEU A O 1
ATOM 895 N N . ARG A 1 114 ? 0.145 -3.865 7.072 1.00 89.62 114 ARG A N 1
ATOM 896 C CA . ARG A 1 114 ? -0.336 -3.990 5.686 1.00 89.62 114 ARG A CA 1
ATOM 897 C C . ARG A 1 114 ? -1.813 -3.628 5.584 1.00 89.62 114 ARG A C 1
ATOM 899 O O . ARG A 1 114 ? -2.184 -2.880 4.685 1.00 89.62 114 ARG A O 1
ATOM 906 N N . VAL A 1 115 ? -2.639 -4.085 6.528 1.00 91.50 115 VAL A N 1
ATOM 907 C CA . VAL A 1 115 ? -4.073 -3.737 6.584 1.00 91.50 115 VAL A CA 1
ATOM 908 C C . VAL A 1 115 ? -4.263 -2.227 6.751 1.00 91.50 115 VAL A C 1
ATOM 910 O O . VAL A 1 115 ? -5.025 -1.627 5.993 1.00 91.50 115 VAL A O 1
ATOM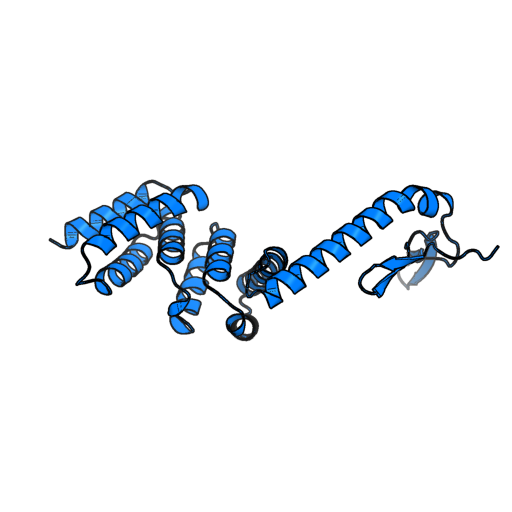 913 N N . LYS A 1 116 ? -3.514 -1.599 7.669 1.00 92.19 116 LYS A N 1
ATOM 914 C CA . LYS A 1 116 ? -3.491 -0.139 7.857 1.00 92.19 116 LYS A CA 1
ATOM 915 C C . LYS A 1 116 ? -3.192 0.600 6.554 1.00 92.19 116 LYS A C 1
ATOM 917 O O . LYS A 1 116 ? -3.958 1.473 6.157 1.00 92.19 116 LYS A O 1
ATOM 922 N N . HIS A 1 117 ? -2.108 0.244 5.868 1.00 91.19 117 HIS A N 1
ATOM 923 C CA . HIS A 1 117 ? -1.718 0.935 4.639 1.00 91.19 117 HIS A CA 1
ATOM 924 C C . HIS A 1 117 ? -2.676 0.672 3.469 1.00 91.19 117 HIS A C 1
ATOM 926 O O . HIS A 1 117 ? -2.900 1.573 2.663 1.00 91.19 117 HIS A O 1
ATOM 932 N N . ILE A 1 118 ? -3.282 -0.518 3.379 1.00 93.44 118 ILE A N 1
ATOM 933 C CA . ILE A 1 118 ? -4.332 -0.794 2.387 1.00 93.44 118 ILE A CA 1
ATOM 934 C C . ILE A 1 118 ? -5.548 0.104 2.637 1.00 93.44 118 ILE A C 1
ATOM 936 O O . ILE A 1 118 ? -6.035 0.722 1.694 1.00 93.44 118 ILE A O 1
ATOM 940 N N . LEU A 1 119 ? -6.005 0.237 3.888 1.00 93.94 119 LEU A N 1
ATOM 941 C CA . LEU A 1 119 ? -7.116 1.134 4.234 1.00 93.94 119 LEU A CA 1
ATOM 942 C C . LEU A 1 119 ? -6.798 2.598 3.908 1.00 93.94 119 LEU A C 1
ATOM 944 O O . LEU A 1 119 ? -7.616 3.268 3.284 1.00 93.94 119 LEU A O 1
ATOM 948 N N . LEU A 1 120 ? -5.596 3.077 4.246 1.00 92.75 120 LEU A N 1
ATOM 949 C CA . LEU A 1 120 ? -5.154 4.431 3.883 1.00 92.75 120 LEU A CA 1
ATOM 950 C C . LEU A 1 120 ? -5.114 4.640 2.366 1.00 92.75 120 LEU A C 1
ATOM 952 O O . LEU A 1 120 ? -5.446 5.719 1.878 1.00 92.75 120 LEU A O 1
ATOM 956 N N . LYS A 1 121 ? -4.740 3.614 1.598 1.00 92.62 121 LYS A N 1
ATOM 957 C CA . LYS A 1 121 ? -4.743 3.685 0.134 1.00 92.62 121 LYS A CA 1
ATOM 958 C C . LYS A 1 121 ? -6.161 3.715 -0.448 1.00 92.62 121 LYS A C 1
ATOM 960 O O . LYS A 1 121 ? -6.390 4.383 -1.451 1.00 92.62 121 LYS A O 1
ATOM 965 N N . LEU A 1 122 ? -7.109 3.039 0.198 1.00 93.56 122 LEU A N 1
ATOM 966 C CA . LEU A 1 122 ? -8.522 2.998 -0.188 1.00 93.56 122 LEU A CA 1
ATOM 967 C C . LEU A 1 122 ? -9.352 4.175 0.345 1.00 93.56 122 LEU A C 1
ATOM 969 O O . LEU A 1 122 ? -10.540 4.244 0.047 1.00 93.56 122 LEU A O 1
ATOM 973 N N . GLN A 1 123 ? -8.761 5.107 1.098 1.00 92.12 123 GLN A N 1
ATOM 974 C CA . GLN A 1 123 ? -9.480 6.119 1.887 1.00 92.12 123 GLN A CA 1
ATOM 975 C C . GLN A 1 123 ? -10.525 6.961 1.126 1.00 92.12 123 GLN A C 1
ATOM 977 O O . GLN A 1 123 ? -11.462 7.482 1.729 1.00 92.12 123 GLN A O 1
ATOM 982 N N . ASN A 1 124 ? -10.383 7.089 -0.196 1.00 90.12 124 ASN A N 1
ATOM 983 C CA . ASN A 1 124 ? -11.303 7.843 -1.050 1.00 90.12 124 ASN A CA 1
ATOM 984 C C . ASN A 1 124 ? -12.530 7.032 -1.505 1.00 90.12 124 ASN A C 1
ATOM 986 O O . ASN A 1 124 ? -13.512 7.620 -1.951 1.00 90.12 124 ASN A O 1
ATOM 990 N N . ASP A 1 125 ? -12.506 5.704 -1.373 1.00 93.50 125 ASP A N 1
ATOM 991 C CA . ASP A 1 125 ? -13.628 4.813 -1.666 1.00 93.50 125 ASP A CA 1
ATOM 992 C C . ASP A 1 125 ? -14.078 4.107 -0.382 1.00 93.50 125 ASP A C 1
ATOM 994 O O . ASP A 1 125 ? -13.537 3.075 0.037 1.00 93.50 125 ASP A O 1
ATOM 998 N N . TYR A 1 126 ? -15.108 4.664 0.260 1.00 94.44 126 TYR A N 1
ATOM 999 C CA . TYR A 1 126 ? -15.643 4.091 1.494 1.00 94.44 126 TYR A CA 1
ATOM 1000 C C . TYR A 1 126 ? -16.306 2.721 1.276 1.00 94.44 126 TYR A C 1
ATOM 1002 O O . TYR A 1 126 ? -16.383 1.935 2.220 1.00 94.44 126 TYR A O 1
ATOM 1010 N N . VAL A 1 127 ? -16.810 2.423 0.070 1.00 95.00 127 VAL A N 1
ATOM 1011 C CA . VAL A 1 127 ? -17.530 1.173 -0.213 1.00 95.00 127 VAL A CA 1
ATOM 1012 C C . VAL A 1 127 ? -16.540 0.021 -0.207 1.00 95.00 127 VAL A C 1
ATOM 1014 O O . VAL A 1 127 ? -16.758 -0.973 0.490 1.00 95.00 127 VAL A O 1
ATOM 1017 N N . ILE A 1 128 ? -15.441 0.159 -0.949 1.00 94.19 128 ILE A N 1
ATOM 1018 C CA . ILE A 1 128 ? -14.382 -0.853 -0.990 1.00 94.19 128 ILE A CA 1
ATOM 1019 C C . ILE A 1 128 ? -13.674 -0.924 0.363 1.00 94.19 128 ILE A C 1
ATOM 1021 O O . ILE A 1 128 ? -13.470 -2.028 0.866 1.00 94.19 128 ILE A O 1
ATOM 1025 N N . SER A 1 129 ? -13.396 0.218 1.004 1.00 95.12 129 SER A N 1
ATOM 1026 C CA . SER A 1 129 ? -12.808 0.256 2.352 1.00 95.12 129 SER A CA 1
ATOM 1027 C C . SER A 1 129 ? -13.640 -0.527 3.369 1.00 95.12 129 SER A C 1
ATOM 1029 O O . SER A 1 129 ? -13.105 -1.359 4.098 1.00 95.12 129 SER A O 1
ATOM 1031 N N . LEU A 1 130 ? -14.963 -0.321 3.390 1.00 95.06 130 LEU A N 1
ATOM 1032 C CA . LEU A 1 130 ? -15.857 -1.018 4.315 1.00 95.06 130 LEU A CA 1
ATOM 1033 C C . LEU A 1 130 ? -15.988 -2.509 3.984 1.00 95.06 130 LEU A C 1
ATOM 1035 O O . LEU A 1 130 ? -16.027 -3.330 4.901 1.00 95.06 130 LEU A O 1
ATOM 1039 N N . LYS A 1 131 ? -16.045 -2.878 2.696 1.00 95.31 131 LYS A N 1
ATOM 1040 C CA . LYS A 1 131 ? -16.038 -4.289 2.272 1.00 95.31 131 LYS A CA 1
ATOM 1041 C C . LYS A 1 131 ? -14.753 -4.986 2.713 1.00 95.31 131 LYS A C 1
ATOM 1043 O O . LYS A 1 131 ? -14.825 -6.065 3.289 1.00 95.31 131 LYS A O 1
ATOM 1048 N N . PHE A 1 132 ? -13.603 -4.355 2.486 1.00 95.19 132 PHE A N 1
ATOM 1049 C CA . PHE A 1 132 ? -12.302 -4.878 2.892 1.00 95.19 132 PHE A CA 1
ATOM 1050 C C . PHE A 1 132 ? -12.201 -5.024 4.412 1.00 95.19 132 PHE A C 1
ATOM 1052 O O . PHE A 1 132 ? -11.820 -6.086 4.894 1.00 95.19 132 PHE A O 1
ATOM 1059 N N . PHE A 1 133 ? -12.612 -4.002 5.165 1.00 94.75 133 PHE A N 1
ATOM 1060 C CA . PHE A 1 133 ? -12.616 -4.035 6.627 1.00 94.75 133 PHE A CA 1
ATOM 1061 C C . PHE A 1 133 ? -13.455 -5.201 7.170 1.00 94.75 133 PHE A C 1
ATOM 1063 O O . PHE A 1 133 ? -12.960 -6.004 7.957 1.00 94.75 133 PHE A O 1
ATOM 1070 N N . LYS A 1 134 ? -14.698 -5.352 6.691 1.00 94.00 134 LYS A N 1
ATOM 1071 C CA . LYS A 1 134 ? -15.578 -6.471 7.072 1.00 94.00 134 LYS A CA 1
ATOM 1072 C C . LYS A 1 134 ? -15.022 -7.831 6.651 1.00 94.00 134 LYS A C 1
ATOM 1074 O O . LYS A 1 134 ? -15.197 -8.815 7.361 1.00 94.00 134 LYS A O 1
ATOM 1079 N N . TRP A 1 135 ? -14.359 -7.899 5.500 1.00 94.00 135 TRP A N 1
ATOM 1080 C CA . TRP A 1 135 ? -13.723 -9.128 5.037 1.00 94.00 135 TRP A CA 1
ATOM 1081 C C . TRP A 1 135 ? -12.559 -9.542 5.951 1.00 94.00 135 TRP A C 1
ATOM 1083 O O . TRP A 1 135 ? -12.504 -10.706 6.346 1.00 94.00 135 TRP A O 1
ATOM 1093 N N . ILE A 1 136 ? -11.692 -8.609 6.367 1.00 93.00 136 ILE A N 1
ATOM 1094 C CA . ILE A 1 136 ? -10.635 -8.883 7.361 1.00 93.00 136 ILE A CA 1
ATOM 1095 C C . ILE A 1 136 ? -11.246 -9.302 8.699 1.00 93.00 136 ILE A C 1
ATOM 1097 O O . ILE A 1 136 ? -10.789 -10.271 9.298 1.00 93.00 136 ILE A O 1
ATOM 1101 N N . GLU A 1 137 ? -12.293 -8.608 9.144 1.00 91.75 137 GLU A N 1
ATOM 1102 C CA . GLU A 1 137 ? -13.001 -8.912 10.390 1.00 91.75 137 GLU A CA 1
ATOM 1103 C C . GLU A 1 137 ? -13.518 -10.356 10.437 1.00 91.75 137 GLU A C 1
ATOM 1105 O O . GLU A 1 137 ? -13.443 -11.001 11.481 1.00 91.75 137 GLU A O 1
ATOM 1110 N N . LEU A 1 138 ? -14.007 -10.866 9.302 1.00 91.75 138 LEU A N 1
ATOM 1111 C CA . LEU A 1 138 ? -14.520 -12.228 9.176 1.00 91.75 138 LEU A CA 1
ATOM 1112 C C . LEU A 1 138 ? -13.408 -13.287 9.196 1.00 91.75 138 LEU A C 1
ATOM 1114 O O . LEU A 1 138 ? -13.594 -14.349 9.781 1.00 91.75 138 LEU A O 1
ATOM 1118 N N . HIS A 1 139 ? -12.272 -13.021 8.545 1.00 89.00 139 HIS A N 1
ATOM 1119 C CA . HIS A 1 139 ? -11.237 -14.039 8.335 1.00 89.00 139 HIS A CA 1
ATOM 1120 C C . HIS A 1 139 ? -10.145 -14.028 9.405 1.00 89.00 139 HIS A C 1
ATOM 1122 O O . HIS A 1 139 ? -9.661 -15.085 9.804 1.00 89.00 139 HIS A O 1
ATOM 1128 N N . ASN A 1 140 ? -9.712 -12.847 9.849 1.00 88.12 140 ASN A N 1
ATOM 1129 C CA . ASN A 1 140 ? -8.696 -12.717 10.885 1.00 88.12 140 ASN A CA 1
ATOM 1130 C C . ASN A 1 140 ? -8.854 -11.395 11.662 1.00 88.12 140 ASN A C 1
ATOM 1132 O O . ASN A 1 140 ? -8.165 -10.410 11.367 1.00 88.12 140 ASN A O 1
ATOM 1136 N N . PRO A 1 141 ? -9.720 -11.366 12.693 1.00 87.88 141 PRO A N 1
ATOM 1137 C CA . PRO A 1 141 ? -9.989 -10.158 13.467 1.00 87.88 141 PRO A CA 1
ATOM 1138 C C . PRO A 1 141 ? -8.772 -9.662 14.259 1.00 87.88 141 PRO A C 1
ATOM 1140 O O . PRO A 1 141 ? -8.712 -8.480 14.578 1.00 87.88 141 PRO A O 1
ATOM 1143 N N . SER A 1 142 ? -7.768 -10.510 14.528 1.00 87.50 142 SER A N 1
ATOM 1144 C CA . SER A 1 142 ? -6.539 -10.100 15.233 1.00 87.50 142 SER A CA 1
ATOM 1145 C C . SER A 1 142 ? -5.719 -9.049 14.473 1.00 87.50 142 SER A C 1
ATOM 1147 O O . SER A 1 142 ? -4.935 -8.312 15.069 1.00 87.50 142 SER A O 1
ATOM 1149 N N . LEU A 1 143 ? -5.921 -8.943 13.154 1.00 87.81 143 LEU A N 1
ATOM 1150 C CA . LEU A 1 143 ? -5.260 -7.942 12.320 1.00 87.81 143 LEU A CA 1
ATOM 1151 C C . LEU A 1 143 ? -5.867 -6.541 12.483 1.00 87.81 143 LEU A C 1
ATOM 1153 O O . LEU A 1 143 ? -5.214 -5.563 12.112 1.00 87.81 143 LEU A O 1
ATOM 1157 N N . LEU A 1 144 ? -7.085 -6.441 13.030 1.00 89.75 144 LEU A N 1
ATOM 1158 C CA . LEU A 1 144 ? -7.782 -5.181 13.264 1.00 89.75 144 LEU A CA 1
ATOM 1159 C C . LEU A 1 144 ? -7.335 -4.567 14.589 1.00 89.75 144 LEU A C 1
ATOM 1161 O O . LEU A 1 144 ? -7.820 -4.903 15.668 1.00 89.75 144 LEU A O 1
ATOM 1165 N N . THR A 1 145 ? -6.391 -3.639 14.495 1.00 90.50 145 THR A N 1
ATOM 1166 C CA . THR A 1 145 ? -5.925 -2.840 15.626 1.00 90.50 145 THR A CA 1
ATOM 1167 C C . THR A 1 145 ? -6.786 -1.596 15.811 1.00 90.50 145 THR A C 1
ATOM 1169 O O . THR A 1 145 ? -7.530 -1.181 14.915 1.00 90.50 145 THR A O 1
ATOM 1172 N N . LEU A 1 146 ? -6.622 -0.942 16.961 1.00 88.75 146 LEU A N 1
ATOM 1173 C CA . LEU A 1 146 ? -7.259 0.339 17.255 1.00 88.75 146 LEU A CA 1
ATOM 1174 C C . LEU A 1 146 ? -6.983 1.384 16.163 1.00 88.75 146 LEU A C 1
ATOM 1176 O O . LEU A 1 146 ? -7.890 2.099 15.767 1.00 88.75 146 LEU A O 1
ATOM 1180 N N . GLU A 1 147 ? -5.775 1.398 15.594 1.00 89.62 147 GLU A N 1
ATOM 1181 C CA . GLU A 1 147 ? -5.436 2.285 14.476 1.00 89.62 147 GLU A CA 1
ATOM 1182 C C . GLU A 1 147 ? -6.254 1.990 13.212 1.00 89.62 147 GLU A C 1
ATOM 1184 O O . GLU A 1 147 ? -6.774 2.911 12.587 1.00 89.62 147 GLU A O 1
ATOM 1189 N N . THR A 1 148 ? -6.389 0.717 12.818 1.00 92.19 148 THR A N 1
ATOM 1190 C CA . THR A 1 148 ? -7.191 0.350 11.633 1.00 92.19 148 THR A CA 1
ATOM 1191 C C . THR A 1 148 ? -8.672 0.658 11.831 1.00 92.19 148 THR A C 1
ATOM 1193 O O . THR A 1 148 ? -9.344 1.093 10.895 1.00 92.19 148 THR A O 1
ATOM 1196 N N . ASN A 1 149 ? -9.155 0.498 13.065 1.00 92.44 149 ASN A N 1
ATOM 1197 C CA . ASN A 1 149 ? -10.503 0.863 13.474 1.00 92.44 149 ASN A CA 1
ATOM 1198 C C . ASN A 1 149 ? -10.717 2.381 13.388 1.00 92.44 149 ASN A C 1
ATOM 1200 O O . ASN A 1 149 ? -11.712 2.829 12.825 1.00 92.44 149 ASN A O 1
ATOM 1204 N N . SER A 1 150 ? -9.768 3.184 13.867 1.00 93.00 150 SER A N 1
ATOM 1205 C CA . SER A 1 150 ? -9.840 4.642 13.751 1.00 93.00 150 SER A CA 1
ATOM 1206 C C . SER A 1 150 ? -9.824 5.107 12.292 1.00 93.00 150 SER A C 1
ATOM 1208 O O . SER A 1 150 ? -10.656 5.923 11.907 1.00 93.00 150 SER A O 1
ATOM 1210 N N . ILE A 1 151 ? -8.985 4.504 11.441 1.00 94.31 151 ILE A N 1
ATOM 1211 C CA . ILE A 1 151 ? -8.934 4.819 10.002 1.00 94.31 151 ILE A CA 1
ATOM 1212 C C . ILE A 1 151 ? -10.271 4.527 9.308 1.00 94.31 151 ILE A C 1
ATOM 1214 O O . ILE A 1 151 ? -10.745 5.346 8.522 1.00 94.31 151 ILE A O 1
ATOM 1218 N N . ILE A 1 152 ? -10.917 3.383 9.572 1.00 95.50 152 ILE A N 1
ATOM 1219 C CA . ILE A 1 152 ? -12.220 3.112 8.942 1.00 95.50 152 ILE A CA 1
ATOM 1220 C C . ILE A 1 152 ? -13.303 4.074 9.453 1.00 95.50 152 ILE A C 1
ATOM 1222 O O . ILE A 1 152 ? -14.159 4.493 8.674 1.00 95.50 152 ILE A O 1
ATOM 1226 N N . LEU A 1 153 ? -13.255 4.481 10.726 1.00 94.31 153 LEU A N 1
ATOM 1227 C CA . LEU A 1 153 ? -14.170 5.483 11.281 1.00 94.31 153 LEU A CA 1
ATOM 1228 C C . LEU A 1 153 ? -13.987 6.845 10.610 1.00 94.31 153 LEU A C 1
ATOM 1230 O O . LEU A 1 153 ? -14.973 7.474 10.216 1.00 94.31 153 LEU A O 1
ATOM 1234 N N . ASP A 1 154 ? -12.743 7.263 10.411 1.00 93.81 154 ASP A N 1
ATOM 1235 C CA . ASP A 1 154 ? -12.388 8.462 9.657 1.00 93.81 154 ASP A CA 1
ATOM 1236 C C . ASP A 1 154 ? -12.955 8.421 8.230 1.00 93.81 154 ASP A C 1
ATOM 1238 O O . ASP A 1 154 ? -13.682 9.329 7.815 1.00 93.81 154 ASP A O 1
ATOM 1242 N N . ILE A 1 155 ? -12.720 7.327 7.498 1.00 94.31 155 ILE A N 1
ATOM 1243 C CA . ILE A 1 155 ? -13.216 7.142 6.124 1.00 94.31 155 ILE A CA 1
ATOM 1244 C C . ILE A 1 155 ? -14.750 7.219 6.075 1.00 94.31 155 ILE A C 1
ATOM 1246 O O . ILE A 1 155 ? -15.322 7.907 5.221 1.00 94.31 155 ILE A O 1
ATOM 1250 N N . LEU A 1 156 ? -15.442 6.530 6.986 1.00 94.56 156 LEU A N 1
ATOM 1251 C CA . LEU A 1 156 ? -16.906 6.494 7.013 1.00 94.56 156 LEU A CA 1
ATOM 1252 C C . LEU A 1 156 ? -17.509 7.854 7.372 1.00 94.56 156 LEU A C 1
ATOM 1254 O O . LEU A 1 156 ? -18.465 8.291 6.727 1.00 94.56 156 LEU A O 1
ATOM 1258 N N . THR A 1 157 ? -16.962 8.540 8.373 1.00 93.12 157 THR A N 1
ATOM 1259 C CA . THR A 1 157 ? -17.477 9.840 8.831 1.00 93.12 157 THR A CA 1
ATOM 1260 C C . THR A 1 157 ? -17.189 10.957 7.830 1.00 93.12 157 THR A C 1
ATOM 1262 O O . THR A 1 157 ? -18.075 11.779 7.569 1.00 93.12 157 THR A O 1
ATOM 1265 N N . LYS A 1 158 ? -16.030 10.927 7.156 1.00 92.44 158 LYS A N 1
ATOM 1266 C CA . LYS A 1 158 ? -15.714 11.789 6.000 1.00 92.44 158 LYS A CA 1
ATOM 1267 C C . LYS A 1 158 ? -16.760 11.645 4.891 1.00 92.44 158 LYS A C 1
ATOM 1269 O O . LYS A 1 158 ? -17.251 12.647 4.371 1.00 92.44 158 LYS A O 1
ATOM 1274 N N . ASN A 1 159 ? -17.191 10.412 4.618 1.00 92.25 159 ASN A N 1
ATOM 1275 C CA . ASN A 1 159 ? -18.221 10.076 3.626 1.00 92.25 159 ASN A CA 1
ATOM 1276 C C . ASN A 1 159 ? -19.669 10.118 4.167 1.00 92.25 159 ASN A C 1
ATOM 1278 O O . ASN A 1 159 ? -20.594 9.633 3.509 1.00 92.25 159 ASN A O 1
ATOM 1282 N N . ARG A 1 160 ? -19.897 10.701 5.356 1.00 92.69 160 ARG A N 1
ATOM 1283 C CA . ARG A 1 160 ? -21.219 10.850 6.008 1.00 92.69 160 ARG A CA 1
ATOM 1284 C C . ARG A 1 160 ? -21.967 9.526 6.249 1.00 92.69 160 ARG A C 1
ATOM 1286 O O . ARG A 1 160 ? -23.194 9.503 6.334 1.00 92.69 160 ARG A O 1
ATOM 1293 N N . LYS A 1 161 ? -21.257 8.403 6.379 1.00 93.94 161 LYS A N 1
ATOM 1294 C CA . LYS A 1 161 ? -21.821 7.072 6.676 1.00 93.94 161 LYS A CA 1
ATOM 1295 C C . LYS A 1 161 ? -21.896 6.808 8.178 1.00 93.94 161 LYS A C 1
ATOM 1297 O O . LYS A 1 161 ? -21.307 5.861 8.695 1.00 93.94 161 LYS A O 1
ATOM 1302 N N . PHE A 1 162 ? -22.670 7.640 8.871 1.00 91.00 162 PHE A N 1
ATOM 1303 C CA . PHE A 1 162 ? -22.755 7.638 10.334 1.00 91.00 162 PHE A CA 1
ATOM 1304 C C . PHE A 1 162 ? -23.308 6.339 10.921 1.00 91.00 162 PHE A C 1
ATOM 1306 O O . PHE A 1 162 ? -22.758 5.856 11.896 1.00 91.00 162 PHE A O 1
ATOM 1313 N N . VAL A 1 163 ? -24.317 5.717 10.302 1.00 90.75 163 VAL A N 1
ATOM 1314 C CA . VAL A 1 163 ? -24.899 4.457 10.812 1.00 90.75 163 VAL A CA 1
ATOM 1315 C C . VAL A 1 163 ? -23.858 3.332 10.845 1.00 90.75 163 VAL A C 1
ATOM 1317 O O . VAL A 1 163 ? -23.755 2.586 11.816 1.00 90.75 163 VAL A O 1
ATOM 1320 N N . SER A 1 164 ? -23.045 3.222 9.791 1.00 92.56 164 SER A N 1
ATOM 1321 C CA . SER A 1 164 ? -21.964 2.236 9.736 1.00 92.56 164 SER A CA 1
ATOM 1322 C C . SER A 1 164 ? -20.848 2.563 10.729 1.00 92.56 164 SER A C 1
ATOM 1324 O O . SER A 1 164 ? -20.344 1.654 11.381 1.00 92.56 164 SER A O 1
ATOM 1326 N N . ALA A 1 165 ? -20.497 3.845 10.877 1.00 92.00 165 ALA A N 1
ATOM 1327 C CA . ALA A 1 165 ? -19.498 4.286 11.849 1.00 92.00 165 ALA A CA 1
ATOM 1328 C C . ALA A 1 165 ? -19.948 4.020 13.297 1.00 92.00 165 ALA A C 1
ATOM 1330 O O . ALA A 1 165 ? -19.182 3.473 14.084 1.00 92.00 165 ALA A O 1
ATOM 1331 N N . GLU A 1 166 ? -21.206 4.315 13.632 1.00 90.38 166 GLU A N 1
ATOM 1332 C CA . GLU A 1 166 ? -21.802 4.026 14.942 1.00 90.38 166 GLU A CA 1
ATOM 1333 C C . GLU A 1 166 ? -21.805 2.522 15.239 1.00 90.38 166 GLU A C 1
ATOM 1335 O O . GLU A 1 166 ? -21.486 2.118 16.353 1.00 90.38 166 GLU A O 1
ATOM 1340 N N . SER A 1 167 ? -22.110 1.674 14.250 1.00 91.88 167 SER A N 1
ATOM 1341 C CA . SER A 1 167 ? -22.044 0.216 14.419 1.00 91.88 167 SER A CA 1
ATOM 1342 C C . SER A 1 167 ? -20.635 -0.270 14.774 1.00 91.88 167 SER A C 1
ATOM 1344 O O . SER A 1 167 ? -20.500 -1.163 15.609 1.00 91.88 167 SER A O 1
ATOM 1346 N N . ILE A 1 168 ? -19.597 0.296 14.151 1.00 90.94 168 ILE A N 1
ATOM 1347 C CA . ILE A 1 168 ? -18.196 -0.052 14.434 1.00 90.94 168 ILE A CA 1
ATOM 1348 C C . ILE A 1 168 ? -17.788 0.475 15.816 1.00 90.94 168 ILE A C 1
ATOM 1350 O O . ILE A 1 168 ? -17.241 -0.282 16.614 1.00 90.94 168 ILE A O 1
ATOM 1354 N N . LEU A 1 169 ? -18.123 1.728 16.144 1.00 89.62 169 LEU A N 1
ATOM 1355 C CA . LEU A 1 169 ? -17.863 2.321 17.464 1.00 89.62 169 LEU A CA 1
ATOM 1356 C C . LEU A 1 169 ? -18.507 1.515 18.595 1.00 89.62 169 LEU A C 1
ATOM 1358 O O . LEU A 1 169 ? -17.836 1.190 19.570 1.00 89.62 169 LEU A O 1
ATOM 1362 N N . LYS A 1 170 ? -19.782 1.133 18.448 1.00 88.81 170 LYS A N 1
ATOM 1363 C CA . LYS A 1 170 ? -20.488 0.290 19.425 1.00 88.81 170 LYS A CA 1
ATOM 1364 C C . LYS A 1 170 ? -19.785 -1.041 19.644 1.00 88.81 170 LYS A C 1
ATOM 1366 O O . LYS A 1 170 ? -19.699 -1.495 20.778 1.00 88.81 170 LYS A O 1
ATOM 1371 N N . LYS A 1 171 ? -19.266 -1.654 18.577 1.00 87.25 171 LYS A N 1
ATOM 1372 C CA . LYS A 1 171 ? -18.524 -2.913 18.672 1.00 87.25 171 LYS A CA 1
ATOM 1373 C C . LYS A 1 171 ? -17.210 -2.741 19.435 1.00 87.25 171 LYS A C 1
ATOM 1375 O O . LYS A 1 171 ? -16.942 -3.530 20.333 1.00 87.25 171 LYS A O 1
ATOM 1380 N N . ILE A 1 172 ? -16.435 -1.704 19.109 1.00 85.06 172 ILE A N 1
ATOM 1381 C CA . ILE A 1 172 ? -15.151 -1.405 19.764 1.00 85.06 172 ILE A CA 1
ATOM 1382 C C . ILE A 1 172 ? -15.367 -1.136 21.252 1.00 85.06 172 ILE A C 1
ATOM 1384 O O . ILE A 1 172 ? -14.726 -1.751 22.097 1.00 85.06 172 ILE A O 1
ATOM 1388 N N . ILE A 1 173 ? -16.317 -0.264 21.583 1.00 83.19 173 ILE A N 1
ATOM 1389 C CA . ILE A 1 173 ? -16.575 0.104 22.974 1.00 83.19 173 ILE A CA 1
ATOM 1390 C C . ILE A 1 173 ? -17.213 -1.067 23.744 1.00 83.19 173 ILE A C 1
ATOM 1392 O O . ILE A 1 173 ? -16.847 -1.334 24.887 1.00 83.19 173 ILE A O 1
ATOM 1396 N N . GLY A 1 174 ? -18.111 -1.821 23.101 1.00 77.25 174 GLY A N 1
ATOM 1397 C CA . GLY A 1 174 ? -18.749 -3.008 23.673 1.00 77.25 174 GLY A CA 1
ATOM 1398 C C . GLY A 1 174 ? -17.777 -4.152 23.972 1.00 77.25 174 GLY A C 1
ATOM 1399 O O . GLY A 1 174 ? -17.991 -4.889 24.927 1.00 77.25 174 GLY A O 1
ATOM 1400 N N . SER A 1 175 ? -16.676 -4.279 23.225 1.00 71.06 175 SER A N 1
ATOM 1401 C CA . SER A 1 175 ? -15.618 -5.251 23.535 1.00 71.06 175 SER A CA 1
ATOM 1402 C C . SER A 1 175 ? -14.745 -4.876 24.742 1.00 71.06 175 SER A C 1
ATOM 1404 O O . SER A 1 175 ? -13.869 -5.652 25.120 1.00 71.06 175 SER A O 1
ATOM 1406 N N . CYS A 1 176 ? -14.956 -3.705 25.354 1.00 58.56 176 CYS A N 1
ATOM 1407 C CA . CYS A 1 176 ? -13.988 -3.081 26.261 1.00 58.56 176 CYS A CA 1
ATOM 1408 C C . CYS A 1 176 ? -14.548 -2.688 27.636 1.00 58.56 176 CYS A C 1
ATOM 1410 O O . CYS A 1 176 ? -14.001 -1.802 28.288 1.00 58.56 176 CYS A O 1
ATOM 1412 N N . SER A 1 177 ? -15.590 -3.369 28.121 1.00 55.59 177 SER A N 1
ATOM 1413 C CA . SER A 1 177 ? -16.341 -3.013 29.340 1.00 55.59 177 SER A CA 1
ATOM 1414 C C . SER A 1 177 ? -15.550 -2.958 30.667 1.00 55.59 177 SER A C 1
ATOM 1416 O O . SER A 1 177 ? -16.145 -2.608 31.680 1.00 55.59 177 SER A O 1
ATOM 1418 N N . TYR A 1 178 ? -14.243 -3.263 30.699 1.00 55.94 178 TYR A N 1
ATOM 1419 C CA . TYR A 1 178 ? -13.443 -3.346 31.936 1.00 55.94 178 TYR A CA 1
ATOM 1420 C C . TYR A 1 178 ? -12.161 -2.481 31.981 1.00 55.94 178 TYR A C 1
ATOM 1422 O O . TYR A 1 178 ? -11.518 -2.449 33.027 1.00 55.94 178 TYR A O 1
ATOM 1430 N N . ASP A 1 179 ? -11.774 -1.763 30.913 1.00 62.75 179 ASP A N 1
ATOM 1431 C CA . ASP A 1 179 ? -10.537 -0.947 30.898 1.00 62.75 179 ASP A CA 1
ATOM 1432 C C . ASP A 1 179 ? -10.837 0.555 30.730 1.00 62.75 179 ASP A C 1
ATOM 1434 O O . ASP A 1 179 ? -11.127 1.047 29.635 1.00 62.75 179 ASP A O 1
ATOM 1438 N N . VAL A 1 180 ? -10.731 1.312 31.827 1.00 63.03 180 VAL A N 1
ATOM 1439 C CA . VAL A 1 180 ? -10.940 2.773 31.857 1.00 63.03 180 VAL A CA 1
ATOM 1440 C C . VAL A 1 180 ? -9.952 3.500 30.929 1.00 63.03 180 VAL A C 1
ATOM 1442 O O . VAL A 1 180 ? -10.307 4.506 30.314 1.00 63.03 180 VAL A O 1
ATOM 1445 N N . ASN A 1 181 ? -8.750 2.949 30.715 1.00 72.19 181 ASN A N 1
ATOM 1446 C CA . ASN A 1 181 ? -7.740 3.542 29.831 1.00 72.19 181 ASN A CA 1
ATOM 1447 C C . ASN A 1 181 ? -8.037 3.333 28.339 1.00 72.19 181 ASN A C 1
ATOM 1449 O O . ASN A 1 181 ? -7.409 3.967 27.488 1.00 72.19 181 ASN A O 1
ATOM 1453 N N . HIS A 1 182 ? -8.988 2.465 27.990 1.00 75.31 182 HIS A N 1
ATOM 1454 C CA . HIS A 1 182 ? -9.307 2.158 26.596 1.00 75.31 182 HIS A CA 1
ATOM 1455 C C . HIS A 1 182 ? -9.945 3.345 25.861 1.00 75.31 182 HIS A C 1
ATOM 1457 O O . HIS A 1 182 ? -9.671 3.576 24.685 1.00 75.31 182 HIS A O 1
ATOM 1463 N N . HIS A 1 183 ? -10.738 4.144 26.576 1.00 80.12 183 HIS A N 1
ATOM 1464 C CA . HIS A 1 183 ? -11.418 5.318 26.033 1.00 80.12 183 HIS A CA 1
ATOM 1465 C C . HIS A 1 183 ? -10.415 6.395 25.594 1.00 80.12 183 HIS A C 1
ATOM 1467 O O . HIS A 1 183 ? -10.550 6.951 24.502 1.00 80.12 183 HIS A O 1
ATOM 1473 N N . SER A 1 184 ? -9.374 6.626 26.408 1.00 83.00 184 SER A N 1
ATOM 1474 C CA . SER A 1 184 ? -8.260 7.521 26.063 1.00 83.00 184 SER A CA 1
ATOM 1475 C C . SER A 1 184 ? -7.496 6.994 24.856 1.00 83.00 184 SER A C 1
ATOM 1477 O O . SER A 1 184 ? -7.304 7.722 23.891 1.00 83.00 184 SER A O 1
ATOM 1479 N N . LYS A 1 185 ? -7.146 5.699 24.852 1.00 85.81 185 LYS A N 1
ATOM 1480 C CA . LYS A 1 185 ? -6.411 5.085 23.735 1.00 85.81 185 LYS A CA 1
ATOM 1481 C C . LYS A 1 185 ? -7.166 5.201 22.411 1.00 85.81 185 LYS A C 1
ATOM 1483 O O . LYS A 1 185 ? -6.542 5.434 21.380 1.00 85.81 185 LYS A O 1
ATOM 1488 N N . LEU A 1 186 ? -8.491 5.029 22.420 1.00 86.62 186 LEU A N 1
ATOM 1489 C CA . LEU A 1 186 ? -9.312 5.180 21.216 1.00 86.62 186 LEU A CA 1
ATOM 1490 C C . LEU A 1 186 ? -9.288 6.626 20.721 1.00 86.62 186 LEU A C 1
ATOM 1492 O O . LEU A 1 186 ? -9.107 6.859 19.528 1.00 86.62 186 LEU A O 1
ATOM 1496 N N . PHE A 1 187 ? -9.434 7.587 21.631 1.00 88.00 187 PHE A N 1
ATOM 1497 C CA . PHE A 1 187 ? -9.355 9.004 21.295 1.00 88.00 187 PHE A CA 1
ATOM 1498 C C . PHE A 1 187 ? -7.985 9.371 20.704 1.00 88.00 187 PHE A C 1
ATOM 1500 O O . PHE A 1 187 ? -7.924 9.975 19.633 1.00 88.00 187 PHE A O 1
ATOM 1507 N N . ASP A 1 188 ? -6.899 8.912 21.327 1.00 87.44 188 ASP A N 1
ATOM 1508 C CA . ASP A 1 188 ? -5.529 9.120 20.849 1.00 87.44 188 ASP A CA 1
ATOM 1509 C C . ASP A 1 188 ? -5.308 8.490 19.466 1.00 87.44 188 ASP A C 1
ATOM 1511 O O . ASP A 1 188 ? -4.724 9.108 18.572 1.00 87.44 188 ASP A O 1
ATOM 1515 N N . ALA A 1 189 ? -5.833 7.281 19.244 1.00 88.06 189 ALA A N 1
ATOM 1516 C CA . ALA A 1 189 ? -5.755 6.607 17.953 1.00 88.06 189 ALA A CA 1
ATOM 1517 C C . ALA A 1 189 ? -6.515 7.367 16.854 1.00 88.06 189 ALA A C 1
ATOM 1519 O O . ALA A 1 189 ? -6.011 7.467 15.736 1.00 88.06 189 ALA A O 1
ATOM 1520 N N . VAL A 1 190 ? -7.697 7.918 17.163 1.00 89.00 190 VAL A N 1
ATOM 1521 C CA . VAL A 1 190 ? -8.470 8.769 16.237 1.00 89.00 190 VAL A CA 1
ATOM 1522 C C . VAL A 1 190 ? -7.728 10.069 15.931 1.00 89.00 190 VAL A C 1
ATOM 1524 O O . VAL A 1 190 ? -7.655 10.468 14.773 1.00 89.00 190 VAL A O 1
ATOM 1527 N N . ILE A 1 191 ? -7.106 10.713 16.924 1.00 88.81 191 ILE A N 1
ATOM 1528 C CA . ILE A 1 191 ? -6.266 11.899 16.686 1.00 88.81 191 ILE A CA 1
ATOM 1529 C C . ILE A 1 191 ? -5.110 11.565 15.741 1.00 88.81 191 ILE A C 1
ATOM 1531 O O . ILE A 1 191 ? -4.820 12.327 14.814 1.00 88.81 191 ILE A O 1
ATOM 1535 N N . HIS A 1 192 ? -4.450 10.429 15.960 1.00 87.06 192 HIS A N 1
ATOM 1536 C CA . HIS A 1 192 ? -3.325 10.014 15.133 1.00 87.06 192 HIS A CA 1
ATOM 1537 C C . HIS A 1 192 ? -3.752 9.719 13.683 1.00 87.06 192 HIS A C 1
ATOM 1539 O O . HIS A 1 192 ? -3.060 10.114 12.740 1.00 87.06 192 HIS A O 1
ATOM 1545 N N . SER A 1 193 ? -4.898 9.062 13.471 1.00 89.06 193 SER A N 1
ATOM 1546 C CA . SER A 1 193 ? -5.414 8.773 12.125 1.00 89.06 193 SER A CA 1
ATOM 1547 C C . SER A 1 193 ? -6.039 9.986 11.426 1.00 89.06 193 SER A C 1
ATOM 1549 O O . SER A 1 193 ? -6.002 10.037 10.195 1.00 89.06 193 SER A O 1
ATOM 1551 N N . TYR A 1 194 ? -6.492 11.000 12.174 1.00 87.62 194 TYR A N 1
ATOM 1552 C CA . TYR A 1 194 ? -7.144 12.209 11.653 1.00 87.62 194 TYR A CA 1
ATOM 1553 C C . TYR A 1 194 ? -6.331 12.918 10.560 1.00 87.62 194 TYR A C 1
ATOM 1555 O O . TYR A 1 194 ? -6.858 13.267 9.502 1.00 87.62 194 TYR A O 1
ATOM 1563 N N . ARG A 1 195 ? -5.024 13.119 10.792 1.00 84.06 195 ARG A N 1
ATOM 1564 C CA . ARG A 1 195 ? -4.128 13.754 9.804 1.00 84.06 195 ARG A CA 1
ATOM 1565 C C . ARG A 1 195 ? -3.822 12.840 8.619 1.00 84.06 195 ARG A C 1
ATOM 1567 O O . ARG A 1 195 ? -3.620 13.328 7.516 1.00 84.06 195 ARG A O 1
ATOM 1574 N N . MET A 1 196 ? -3.776 11.531 8.848 1.00 83.69 196 MET A N 1
ATOM 1575 C CA . MET A 1 196 ? -3.416 10.542 7.826 1.00 83.69 196 MET A CA 1
ATOM 1576 C C . MET A 1 196 ? -4.544 10.317 6.813 1.00 83.69 196 MET A C 1
ATOM 1578 O O . MET A 1 196 ? -4.268 10.030 5.651 1.00 83.69 196 MET A O 1
ATOM 1582 N N . CYS A 1 197 ? -5.799 10.452 7.251 1.00 82.75 197 CYS A N 1
ATOM 1583 C CA . CYS A 1 197 ? -6.992 10.245 6.423 1.00 82.75 197 CYS A CA 1
ATOM 1584 C C . CYS A 1 197 ? -7.585 11.549 5.862 1.00 82.75 197 CYS A C 1
ATOM 1586 O O . CYS A 1 197 ? -8.637 11.524 5.210 1.00 82.75 197 CYS A O 1
ATOM 1588 N N . ASP A 1 198 ? -6.947 12.692 6.146 1.00 83.12 198 ASP A N 1
ATOM 1589 C CA . ASP A 1 198 ? -7.463 14.029 5.838 1.00 83.12 198 ASP A CA 1
ATOM 1590 C C . ASP A 1 198 ? -8.941 14.147 6.271 1.00 83.12 198 ASP A C 1
ATOM 1592 O O . ASP A 1 198 ? -9.868 14.307 5.464 1.00 83.12 198 ASP A O 1
ATOM 1596 N N . SER A 1 199 ? -9.155 13.854 7.556 1.00 85.75 199 SER A N 1
ATOM 1597 C CA . SER A 1 199 ? -10.462 13.631 8.172 1.00 85.75 199 SER A CA 1
ATOM 1598 C C . SER A 1 199 ? -11.251 14.914 8.409 1.00 85.75 199 SER A C 1
ATOM 1600 O O . SER A 1 199 ? -10.755 16.031 8.297 1.00 85.75 199 SER A O 1
ATOM 1602 N N . THR A 1 200 ? -12.520 14.744 8.790 1.00 86.50 200 THR A N 1
ATOM 1603 C CA . THR A 1 200 ? -13.390 15.854 9.205 1.00 86.50 200 THR A CA 1
ATOM 1604 C C . THR A 1 200 ? -13.692 15.781 10.702 1.00 86.50 200 THR A C 1
ATOM 1606 O O . THR A 1 200 ? -13.771 14.667 11.227 1.00 86.50 200 THR A O 1
ATOM 1609 N N . PRO A 1 201 ? -13.975 16.910 11.385 1.00 89.19 201 PRO A N 1
ATOM 1610 C CA . PRO A 1 201 ? -14.294 16.921 12.821 1.00 89.19 201 PRO A CA 1
ATOM 1611 C C . PRO A 1 201 ? -15.469 16.018 13.233 1.00 89.19 201 PRO A C 1
ATOM 1613 O O . PRO A 1 201 ? -15.578 15.625 14.388 1.00 89.19 201 PRO A O 1
ATOM 1616 N N . ARG A 1 202 ? -16.299 15.606 12.266 1.00 89.56 202 ARG A N 1
ATOM 1617 C CA . ARG A 1 202 ? -17.432 14.687 12.440 1.00 89.56 202 ARG A CA 1
ATOM 1618 C C . ARG A 1 202 ? -17.064 13.350 13.085 1.00 89.56 202 ARG A C 1
ATOM 1620 O O . ARG A 1 202 ? -17.941 12.698 13.647 1.00 89.56 202 ARG A O 1
ATOM 1627 N N . VAL A 1 203 ? -15.806 12.913 12.970 1.00 88.88 203 VAL A N 1
ATOM 1628 C CA . VAL A 1 203 ? -15.336 11.695 13.646 1.00 88.88 203 VAL A CA 1
ATOM 1629 C C . VAL A 1 203 ? -15.385 11.852 15.166 1.00 88.88 203 VAL A C 1
ATOM 1631 O O . VAL A 1 203 ? -15.838 10.946 15.864 1.00 88.88 203 VAL A O 1
ATOM 1634 N N . PHE A 1 204 ? -15.026 13.035 15.670 1.00 90.94 204 PHE A N 1
ATOM 1635 C CA . PHE A 1 204 ? -15.108 13.362 17.087 1.00 90.94 204 PHE A CA 1
ATOM 1636 C C . PHE A 1 204 ? -16.560 13.535 17.525 1.00 90.94 204 PHE A C 1
ATOM 1638 O O . PHE A 1 204 ? -16.933 12.998 18.562 1.00 90.94 204 PHE A O 1
ATOM 1645 N N . ASP A 1 205 ? -17.406 14.176 16.711 1.00 88.44 205 ASP A N 1
ATOM 1646 C CA . ASP A 1 205 ? -18.842 14.301 17.008 1.00 88.44 205 ASP A CA 1
ATOM 1647 C C . ASP A 1 205 ? -19.504 12.927 17.185 1.00 88.44 205 ASP A C 1
ATOM 1649 O O . ASP A 1 205 ? -20.257 12.710 18.135 1.00 88.44 205 ASP A O 1
ATOM 1653 N N . ALA A 1 206 ? -19.201 11.975 16.294 1.00 86.94 206 ALA A N 1
ATOM 1654 C CA . ALA A 1 206 ? -19.716 10.610 16.380 1.00 86.94 206 ALA A CA 1
ATOM 1655 C C . ALA A 1 206 ? -19.233 9.889 17.650 1.00 86.94 206 ALA A C 1
ATOM 1657 O O . ALA A 1 206 ? -20.016 9.206 18.310 1.00 86.94 206 ALA A O 1
ATOM 1658 N N . LEU A 1 207 ? -17.962 10.071 18.013 1.00 87.81 207 LEU A N 1
ATOM 1659 C CA . LEU A 1 207 ? -17.360 9.491 19.212 1.00 87.81 207 LEU A CA 1
ATOM 1660 C C . LEU A 1 207 ? -17.961 10.083 20.500 1.00 87.81 207 LEU A C 1
ATOM 1662 O O . LEU A 1 207 ? -18.379 9.332 21.381 1.00 87.81 207 LEU A O 1
ATOM 1666 N N . PHE A 1 208 ? -18.102 11.408 20.589 1.00 87.31 208 PHE A N 1
ATOM 1667 C CA . PHE A 1 208 ? -18.738 12.074 21.730 1.00 87.31 208 PHE A CA 1
ATOM 1668 C C . PHE A 1 208 ? -20.216 11.717 21.863 1.00 87.31 208 PHE A C 1
ATOM 1670 O O . PHE A 1 208 ? -20.677 11.433 22.968 1.00 87.31 208 PHE A O 1
ATOM 1677 N N . LYS A 1 209 ? -20.957 11.677 20.747 1.00 86.69 209 LYS A N 1
ATOM 1678 C CA . LYS A 1 209 ? -22.361 11.250 20.735 1.00 86.69 209 LYS A CA 1
ATOM 1679 C C . LYS A 1 209 ? -22.509 9.835 21.290 1.00 86.69 209 LYS A C 1
ATOM 1681 O O . LYS A 1 209 ? -23.409 9.595 22.089 1.00 86.69 209 LYS A O 1
ATOM 1686 N N . MET A 1 210 ? -21.622 8.918 20.903 1.00 83.25 210 MET A N 1
ATOM 1687 C CA . MET A 1 210 ? -21.634 7.552 21.420 1.00 83.25 210 MET A CA 1
ATOM 1688 C C . MET A 1 210 ? -21.384 7.502 22.930 1.00 83.25 210 MET A C 1
ATOM 1690 O O . MET A 1 210 ? -22.142 6.843 23.634 1.00 83.25 210 MET A O 1
ATOM 1694 N N . TYR A 1 211 ? -20.393 8.234 23.448 1.00 82.06 211 TYR A N 1
ATOM 1695 C CA . TYR A 1 211 ? -20.143 8.280 24.893 1.00 82.06 211 TYR A CA 1
ATOM 1696 C C . TYR A 1 211 ? -21.274 8.938 25.685 1.00 82.06 211 TYR A C 1
ATOM 1698 O O . TYR A 1 211 ? -21.587 8.495 26.787 1.00 82.06 211 TYR A O 1
ATOM 1706 N N . ALA A 1 212 ? -21.929 9.955 25.126 1.00 82.88 212 ALA A N 1
ATOM 1707 C CA . ALA A 1 212 ? -23.088 10.577 25.756 1.00 82.88 212 ALA A CA 1
ATOM 1708 C C . ALA A 1 212 ? -24.274 9.605 25.894 1.00 82.88 212 ALA A C 1
ATOM 1710 O O . ALA A 1 212 ? -25.015 9.692 26.865 1.00 82.88 212 ALA A O 1
ATOM 1711 N N . GLN A 1 213 ? -24.431 8.672 24.950 1.00 79.88 213 GLN A N 1
ATOM 1712 C CA . GLN A 1 213 ? -25.477 7.640 24.958 1.00 79.88 213 GLN A CA 1
ATOM 1713 C C . GLN A 1 213 ? -25.159 6.430 25.853 1.00 79.88 213 GLN A C 1
ATOM 1715 O O . GLN A 1 213 ? -25.992 5.537 25.972 1.00 79.88 213 GLN A O 1
ATOM 1720 N N . MET A 1 214 ? -23.957 6.366 26.434 1.00 69.25 214 MET A N 1
ATOM 1721 C CA . MET A 1 214 ? -23.546 5.301 27.357 1.00 69.25 214 MET A CA 1
ATOM 1722 C C . MET A 1 214 ? -23.796 5.632 28.835 1.00 69.25 214 MET A C 1
ATOM 1724 O O . MET A 1 214 ? -23.553 4.775 29.684 1.00 69.25 214 MET A O 1
ATOM 1728 N N . LYS A 1 215 ? -24.243 6.856 29.139 1.00 53.66 215 LYS A N 1
ATOM 1729 C CA . LYS A 1 215 ? -24.836 7.207 30.436 1.00 53.66 215 LYS A CA 1
ATOM 1730 C C . LYS A 1 215 ? -26.285 6.748 30.491 1.00 53.66 215 LYS A C 1
ATOM 1732 O O . LYS A 1 215 ? -26.689 6.321 31.591 1.00 53.66 215 LYS A O 1
#

Secondary structure (DSSP, 8-state):
---PPPEEE-TTS-EEE---EEEEEEEEE-SS-EEEEEEEEEEE-HHHHHHHHHHHHHHHHHHHHHHHHHHHHHHTTPPPHHHHHHHHHHHHHHHHTT-HHHHHHHHTT--HHHHHHHHHHTTT-HHHHHHHHHHHHHH-GGG--HHHHHHHHHHHHHTT-HHHHHHHHHHHHHTTTT-THHHHHHHHHHHHHHHHTT--THHHHHHHHHHHTT-

Radius of gyration: 26.05 Å; chains: 1; bounding box: 62×33×78 Å

pLDDT: mean 87.5, std 8.65, range [44.53, 96.44]

Foldseek 3Di:
DDQAFDWDAEPVGRIDTDLAFDWDWDWDDDPVGIDTDTDGDPHGPVVCSVVCVVVVVVVSHVVVVLVVVCVVCVVVVHHRVVVLVVLLVVLLVCLVVVVVVVVVVSVVVDALVSLLVNLLVCLQPLVSSVVSVVVCCVPPVVSDDLLSLLSNLQSCQQVVVLVVSLVSLCVQVVVPVDDPCSLVVSVVSNVVNCVSSVGDCSSVVSSVVSVVVVD

Organism: NCBI:txid75947

Sequence (215 aa):
MKNNPVQWTTPIGLPVVQPYRKLGRHLIKTSLQVLTLQRETDKVMVKRQRTAFPPNLVHSLDGSHMMMTAIACKEAGLSFAGQDLDYINIAHSHLLHSDWAKLDKLLTKSNSLRVKHILLKLQNDYVISLKFFKWIELHNPSLLTLETNSIILDILTKNRKFVSAESILKKIIGSCSYDVNHHSKLFDAVIHSYRMCDSTPRVFDALFKMYAQMK